Protein AF-A0A7C7ASX1-F1 (afdb_monomer)

Secondary structure (DSSP, 8-state):
-HHHHHHHHHHHHHHH------------GGGGTTPPPSSSSTT---S-SSTTTSSTTEEEEEESTT-----EEEESSS-SSTT-EEEEE--SSEEEEEEPPEE--TTEEEEEEEEEEE--SSPPPEEEEEEEEETTS-EEEEEEEEE---SS-EEEEEEE--PPTTEEEEEEEEEEPP-SSSEEEEEEEEEEEEEE----

pLDDT: mean 88.94, std 13.72, range [37.16, 98.75]

Sequence (200 aa):
MRKLLLAATAVMLLLAGSCVVSPSLVFMESQTEGLPNLIFNPGFNPYSLDPATALKGWMVDHDPPDIKESNVVIDTNVALDGKTSLRIDASKHATIIISDSFDVMRYGGYFIKANVRTDSKDNPDIVLRFISFKENGKVYNRIKSKIRPTEDWTQGTISAGFIKPGVSFGRVAIMVSPFKDGSVWIDDVGCWKVHHFRID

Solvent-accessible surface area (backbone atoms only — not comparable to full-atom values): 10952 Å² total; per-residue (Å²): 110,71,69,60,52,53,50,52,53,52,53,54,52,59,69,70,62,66,75,80,75,70,84,69,76,76,64,59,77,82,57,42,70,97,54,69,62,60,43,56,58,36,33,43,60,72,68,44,92,50,80,94,55,13,56,56,43,53,45,83,48,40,54,68,70,88,65,83,78,78,53,67,43,74,31,70,88,58,56,87,54,89,64,16,7,40,32,36,46,52,32,93,44,27,44,34,43,32,44,52,76,31,83,40,56,56,26,25,22,34,36,34,41,36,29,26,22,27,73,29,93,66,65,43,58,28,37,43,32,46,37,32,18,25,80,86,67,47,77,71,48,75,50,76,33,80,33,76,47,38,80,53,82,34,79,33,64,47,52,48,64,70,36,53,83,71,39,40,34,30,32,46,35,40,36,39,44,49,34,88,51,53,39,38,39,39,26,62,35,38,35,28,78,61,41,68,64,88,81,130

Mean predicted aligned error: 8.01 Å

Foldseek 3Di:
DVVVVVVVVVVVVVVVPPPPPPPDDDDDPVLCPPFDFQQDPQFQQQPDPDPVCGRPQKDKAKVVRPDPDFQWDWDQPDGDDDGTWIKGWADQIKIKIKGDKGWDDAQFKKKWKKKKAWPAPPFWWKKKWKWWAFPVRHTDDIDIDIWGHYNDIDMDMDIDGRHHPRTTIMMIMMMTGHDDGTIMIMGRTGMGRSDHDDDD

Nearest PDB structures (foldseek):
  2zex-assembly1_A  TM=8.216E-01  e=4.237E-09  Caldanaerobius polysaccharolyticus
  8iq9-assembly1_B  TM=8.357E-01  e=4.354E-08  Klebsiella phage VLC6
  8iqe-assembly1_B  TM=8.329E-01  e=1.725E-07  Klebsiella phage VLC6
  7xyc-assembly1_A  TM=7.227E-01  e=6.307E-08  Klebsiella phage Kp7
  7kwb-assembly2_B  TM=6.017E-01  e=1.974E-04  Bacteroides thetaiotaomicron

Radius of gyration: 21.4 Å; Cα contacts (8 Å, |Δi|>4): 464; chains: 1; bounding box: 40×77×48 Å

Structure (mmCIF, N/CA/C/O backbone):
data_AF-A0A7C7ASX1-F1
#
_entry.id   AF-A0A7C7ASX1-F1
#
loop_
_atom_site.group_PDB
_atom_site.id
_atom_site.type_symbol
_atom_site.label_atom_id
_atom_site.label_alt_id
_atom_site.label_comp_id
_atom_site.label_asym_id
_atom_site.label_entity_id
_atom_site.label_seq_id
_atom_site.pdbx_PDB_ins_code
_atom_site.Cartn_x
_atom_site.Cartn_y
_atom_site.Cartn_z
_atom_site.occupancy
_atom_site.B_iso_or_equiv
_atom_site.auth_seq_id
_atom_site.auth_comp_id
_atom_site.auth_asym_id
_atom_site.auth_atom_id
_atom_site.pdbx_PDB_model_num
ATOM 1 N N . MET A 1 1 ? -8.311 57.418 -27.849 1.00 57.91 1 MET A N 1
ATOM 2 C CA . MET A 1 1 ? -7.719 56.998 -26.554 1.00 57.91 1 MET A CA 1
ATOM 3 C C . MET A 1 1 ? -8.509 55.902 -25.835 1.00 57.91 1 MET A C 1
ATOM 5 O O . MET A 1 1 ? -7.923 54.860 -25.593 1.00 57.91 1 MET A O 1
ATOM 9 N N . ARG A 1 2 ? -9.819 56.045 -25.561 1.00 56.69 2 ARG A N 1
ATOM 10 C CA . ARG A 1 2 ? -10.620 55.013 -24.849 1.00 56.69 2 ARG A CA 1
ATOM 11 C C . ARG A 1 2 ? -10.578 53.598 -25.458 1.00 56.69 2 ARG A C 1
ATOM 13 O O . ARG A 1 2 ? -10.449 52.635 -24.717 1.00 56.69 2 ARG A O 1
ATOM 20 N N . LYS A 1 3 ? -10.634 53.468 -26.791 1.00 56.47 3 LYS A N 1
ATOM 21 C CA . LYS A 1 3 ? -10.595 52.159 -27.480 1.00 56.47 3 LYS A CA 1
ATOM 22 C C . LYS A 1 3 ? -9.236 51.447 -27.373 1.00 56.47 3 LYS A C 1
ATOM 24 O O . LYS A 1 3 ? -9.216 50.230 -27.263 1.00 56.47 3 LYS A O 1
ATOM 29 N N . LEU A 1 4 ? -8.127 52.197 -27.346 1.00 62.41 4 LEU A N 1
ATOM 30 C CA . LEU A 1 4 ? -6.789 51.629 -27.122 1.00 62.41 4 LEU A CA 1
ATOM 31 C C . LEU A 1 4 ? -6.621 51.148 -25.677 1.00 62.41 4 LEU A C 1
ATOM 33 O O . LEU A 1 4 ? -6.020 50.104 -25.458 1.00 62.41 4 LEU A O 1
ATOM 37 N N . LEU A 1 5 ? -7.182 51.882 -24.709 1.00 61.56 5 LEU A N 1
ATOM 38 C CA . LEU A 1 5 ? -7.137 51.490 -23.301 1.00 61.56 5 LEU A CA 1
ATOM 39 C C . LEU A 1 5 ? -7.909 50.183 -23.070 1.00 61.56 5 LEU A C 1
ATOM 41 O O . LEU A 1 5 ? -7.364 49.262 -22.486 1.00 61.56 5 LEU A O 1
ATOM 45 N N . LEU A 1 6 ? -9.130 50.074 -23.610 1.00 64.50 6 LEU A N 1
ATOM 46 C CA . LEU A 1 6 ? -9.952 48.858 -23.533 1.00 64.50 6 LEU A CA 1
ATOM 47 C C . LEU A 1 6 ? -9.289 47.649 -24.209 1.00 64.50 6 LEU A C 1
ATOM 49 O O . LEU A 1 6 ? -9.328 46.551 -23.659 1.00 64.50 6 LEU A O 1
ATOM 53 N N . ALA A 1 7 ? -8.649 47.848 -25.365 1.00 70.00 7 ALA A N 1
ATOM 54 C CA . ALA A 1 7 ? -7.904 46.787 -26.039 1.00 70.00 7 ALA A CA 1
ATOM 55 C C . ALA A 1 7 ? -6.681 46.340 -25.218 1.00 70.00 7 ALA A C 1
ATOM 57 O O . ALA A 1 7 ? -6.444 45.143 -25.076 1.00 70.00 7 ALA A O 1
ATOM 58 N N . ALA A 1 8 ? -5.950 47.281 -24.613 1.00 71.56 8 ALA A N 1
ATOM 59 C CA . ALA A 1 8 ? -4.814 46.971 -23.749 1.00 71.56 8 ALA A CA 1
ATOM 60 C C . ALA A 1 8 ? -5.241 46.225 -22.471 1.00 71.56 8 ALA A C 1
ATOM 62 O O . ALA A 1 8 ? -4.584 45.264 -22.079 1.00 71.56 8 ALA A O 1
ATOM 63 N N . THR A 1 9 ? -6.367 46.603 -21.854 1.00 68.94 9 THR A N 1
ATOM 64 C CA . THR A 1 9 ? -6.905 45.900 -20.676 1.00 68.94 9 THR A CA 1
ATOM 65 C C . THR A 1 9 ? -7.384 44.488 -21.027 1.00 68.94 9 THR A C 1
ATOM 67 O O . THR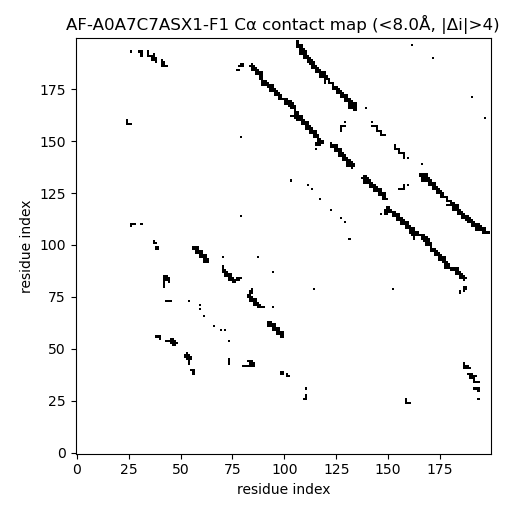 A 1 9 ? -7.130 43.557 -20.268 1.00 68.94 9 THR A O 1
ATOM 70 N N . ALA A 1 10 ? -8.009 44.296 -22.194 1.00 66.25 10 ALA A N 1
ATOM 71 C CA . ALA A 1 10 ? -8.444 42.978 -22.661 1.00 66.25 10 ALA A CA 1
ATOM 72 C C . ALA A 1 10 ? -7.263 42.031 -22.951 1.00 66.25 10 ALA A C 1
ATOM 74 O O . ALA A 1 10 ? -7.305 40.863 -22.571 1.00 66.25 10 ALA A O 1
ATOM 75 N N . VAL A 1 11 ? -6.180 42.534 -23.557 1.00 68.19 11 VAL A N 1
ATOM 76 C CA . VAL A 1 11 ? -4.951 41.752 -23.795 1.00 68.19 11 VAL A CA 1
ATOM 77 C C . VAL A 1 11 ? -4.256 41.392 -22.477 1.00 68.19 11 VAL A C 1
ATOM 79 O O . VAL A 1 11 ? -3.786 40.269 -22.315 1.00 68.19 11 VAL A O 1
ATOM 82 N N . MET A 1 12 ? -4.241 42.304 -21.503 1.00 61.31 12 MET A N 1
ATOM 83 C CA . MET A 1 12 ? -3.626 42.064 -20.194 1.00 61.31 12 MET A CA 1
ATOM 84 C C . MET A 1 12 ? -4.406 41.026 -19.359 1.00 61.31 12 MET A C 1
ATOM 86 O O . MET A 1 12 ? -3.795 40.222 -18.661 1.00 61.31 12 MET A O 1
ATOM 90 N N . LEU A 1 13 ? -5.738 40.971 -19.494 1.00 60.28 13 LEU A N 1
ATOM 91 C CA . LEU A 1 13 ? -6.586 39.931 -18.890 1.00 60.28 13 LEU A CA 1
ATOM 92 C C . LEU A 1 13 ? -6.409 38.554 -19.556 1.00 60.28 13 LEU A C 1
ATOM 94 O O . LEU A 1 13 ? -6.415 37.540 -18.862 1.00 60.28 13 LEU A O 1
ATOM 98 N N . LEU A 1 14 ? -6.195 38.506 -20.877 1.00 57.38 14 LEU A N 1
ATOM 99 C CA . LEU A 1 14 ? -5.913 37.260 -21.607 1.00 57.38 14 LEU A CA 1
ATOM 100 C C . LEU A 1 14 ? -4.548 36.657 -21.236 1.00 57.38 14 LEU A C 1
ATOM 102 O O . LEU A 1 14 ? -4.422 35.438 -21.160 1.00 57.38 14 LEU A O 1
ATOM 106 N N . LEU A 1 15 ? -3.546 37.495 -20.949 1.00 57.56 15 LEU A N 1
ATOM 107 C CA . LEU A 1 15 ? -2.213 37.057 -20.508 1.00 57.56 15 LEU A CA 1
ATOM 108 C C . LEU A 1 15 ? -2.167 36.640 -19.027 1.00 57.56 15 LEU A C 1
ATOM 110 O O . LEU A 1 15 ? -1.291 35.875 -18.635 1.00 57.56 15 LEU A O 1
ATOM 114 N N . ALA A 1 16 ? -3.110 37.111 -18.205 1.00 55.88 16 ALA A N 1
ATOM 115 C CA . ALA A 1 16 ? -3.234 36.709 -16.801 1.00 55.88 16 ALA A CA 1
ATOM 116 C C . ALA A 1 16 ? -4.035 35.403 -16.607 1.00 55.88 16 ALA A C 1
ATOM 118 O O . ALA A 1 16 ? -4.009 34.827 -15.522 1.00 55.88 16 ALA A O 1
ATOM 119 N N . GLY A 1 17 ? -4.741 34.933 -17.645 1.00 50.72 17 GLY A N 1
ATOM 120 C CA . GLY A 1 17 ? -5.582 33.730 -17.612 1.00 50.72 17 GLY A CA 1
ATOM 121 C C . GLY A 1 17 ? -4.880 32.428 -18.006 1.00 50.72 17 GLY A C 1
ATOM 122 O O . GLY A 1 17 ? -5.472 31.357 -17.886 1.00 50.72 17 GLY A O 1
ATOM 123 N N . SER A 1 18 ? -3.627 32.476 -18.466 1.00 45.78 18 SER A N 1
ATOM 124 C CA . SER A 1 18 ? -2.854 31.266 -18.747 1.00 45.78 18 SER A CA 1
ATOM 125 C C . SER A 1 18 ? -2.344 30.652 -17.443 1.00 45.78 18 SER A C 1
ATOM 127 O O . SER A 1 18 ? -1.174 30.781 -17.084 1.00 45.78 18 SER A O 1
ATOM 129 N N . CYS A 1 19 ? -3.224 29.947 -16.728 1.00 49.75 19 CYS A N 1
ATOM 130 C CA . CYS A 1 19 ? -2.789 28.878 -15.843 1.00 49.75 19 CYS A CA 1
ATOM 131 C C . CYS A 1 19 ? -2.056 27.862 -16.721 1.00 49.75 19 CYS A C 1
ATOM 133 O O . CYS A 1 19 ? -2.681 27.101 -17.459 1.00 49.75 19 CYS A O 1
ATOM 135 N N . VAL A 1 20 ? -0.724 27.876 -16.685 1.00 41.72 20 VAL A N 1
ATOM 136 C CA . VAL A 1 20 ? 0.091 26.807 -17.258 1.00 41.72 20 VAL A CA 1
ATOM 137 C C . VAL A 1 20 ? -0.203 25.561 -16.429 1.00 41.72 20 VAL A C 1
ATOM 139 O O . VAL A 1 20 ? 0.457 25.291 -15.429 1.00 41.72 20 VAL A O 1
ATOM 142 N N . VAL A 1 21 ? -1.238 24.815 -16.812 1.00 42.41 21 VAL A N 1
ATOM 143 C CA . VAL A 1 21 ? -1.437 23.447 -16.346 1.00 42.41 21 VAL A CA 1
ATOM 144 C C . VAL A 1 21 ? -0.322 22.658 -17.009 1.00 42.41 21 VAL A C 1
ATOM 146 O O . VAL A 1 21 ? -0.439 22.217 -18.149 1.00 42.41 21 VAL A O 1
ATOM 149 N N . SER A 1 22 ? 0.824 22.577 -16.335 1.00 37.16 22 SER A N 1
ATOM 150 C CA . SER A 1 22 ? 1.856 21.625 -16.725 1.00 37.16 22 SER A CA 1
ATOM 151 C C . SER A 1 22 ? 1.174 20.257 -16.699 1.00 37.16 22 SER A C 1
ATOM 153 O O 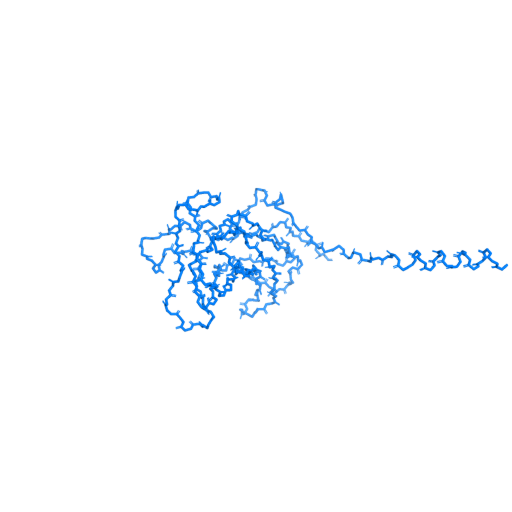. SER A 1 22 ? 0.607 19.926 -15.654 1.00 37.16 22 SER A O 1
ATOM 155 N N . PRO A 1 23 ? 1.150 19.480 -17.794 1.00 45.09 23 PRO A N 1
ATOM 156 C CA . PRO A 1 23 ? 0.587 18.144 -17.742 1.00 45.09 23 PRO A CA 1
ATOM 157 C C . PRO A 1 23 ? 1.437 17.334 -16.760 1.00 45.09 23 PRO A C 1
ATOM 159 O O . PRO A 1 23 ? 2.557 16.926 -17.067 1.00 45.09 23 PRO A O 1
ATOM 162 N N . SER A 1 24 ? 0.941 17.152 -15.537 1.00 60.56 24 SER A N 1
ATOM 163 C CA . SER A 1 24 ? 1.448 16.104 -14.671 1.00 60.56 24 SER A CA 1
ATOM 164 C C . SER A 1 24 ? 1.101 14.785 -15.351 1.00 60.56 24 SER A C 1
ATOM 166 O O . SER A 1 24 ? -0.006 14.603 -15.857 1.00 60.56 24 SER A O 1
ATOM 168 N N . LEU A 1 25 ? 2.062 13.867 -15.421 1.00 77.31 25 LEU A N 1
ATOM 169 C CA . LEU A 1 25 ? 1.774 12.505 -15.854 1.00 77.31 25 LEU A CA 1
ATOM 170 C C . LEU A 1 25 ? 0.751 11.907 -14.892 1.00 77.31 25 LEU A C 1
ATOM 172 O O . LEU A 1 25 ? 1.068 11.653 -13.729 1.00 77.31 25 LEU A O 1
ATOM 176 N N . VAL A 1 26 ? -0.463 11.703 -15.389 1.00 89.56 26 VAL A N 1
ATOM 177 C CA . VAL A 1 26 ? -1.528 10.994 -14.689 1.00 89.56 26 VAL A CA 1
ATOM 178 C C . VAL A 1 26 ? -1.707 9.658 -15.387 1.00 89.56 26 VAL A C 1
ATOM 180 O O . VAL A 1 26 ? -1.975 9.605 -16.585 1.00 89.56 26 VAL A O 1
ATOM 183 N N . PHE A 1 27 ? -1.528 8.588 -14.628 1.00 93.44 27 PHE A N 1
ATOM 184 C CA . PHE A 1 27 ? -1.839 7.235 -15.042 1.00 93.44 27 PHE A CA 1
ATOM 185 C C . PHE A 1 27 ? -3.189 6.821 -14.464 1.00 93.44 27 PHE A C 1
ATOM 187 O O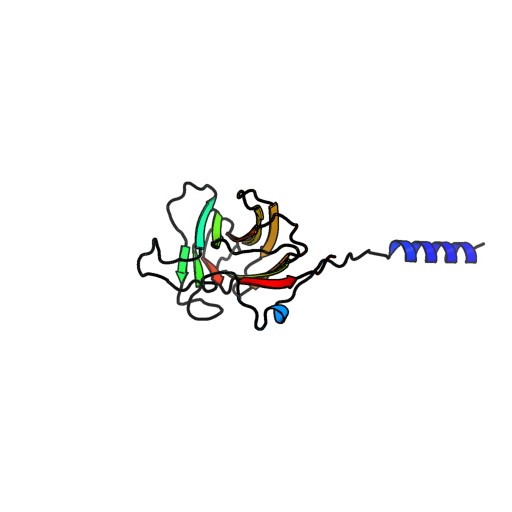 . PHE A 1 27 ? -3.547 7.218 -13.354 1.00 93.44 27 PHE A O 1
ATOM 194 N N . MET A 1 28 ? -3.931 6.023 -15.223 1.00 93.81 28 MET A N 1
ATOM 195 C CA . MET A 1 28 ? -5.269 5.558 -14.869 1.00 93.81 28 MET A CA 1
ATOM 196 C C . MET A 1 28 ? -5.271 4.051 -14.629 1.00 93.81 28 MET A C 1
ATOM 198 O O . MET A 1 28 ? -4.480 3.315 -15.219 1.00 93.81 28 MET A O 1
ATOM 202 N N . GLU A 1 29 ? -6.211 3.586 -13.809 1.00 95.06 29 GLU A N 1
ATOM 203 C CA . GLU A 1 29 ? -6.380 2.164 -13.500 1.00 95.06 29 GLU A CA 1
ATOM 204 C C . GLU A 1 29 ? -6.654 1.313 -14.749 1.00 95.06 29 GLU A C 1
ATOM 206 O O . GLU A 1 29 ? -6.144 0.201 -14.859 1.00 95.06 29 GLU A O 1
ATOM 211 N N . SER A 1 30 ? -7.355 1.859 -15.746 1.00 95.69 30 SER A N 1
ATOM 212 C CA . SER A 1 30 ? -7.587 1.193 -17.037 1.00 95.69 30 SER A CA 1
ATOM 213 C C . SER A 1 30 ? -6.298 0.819 -17.775 1.00 95.69 30 SER A C 1
ATOM 215 O O . SER A 1 30 ? -6.300 -0.080 -18.605 1.00 95.69 30 SER A O 1
ATOM 217 N N . GLN A 1 31 ? -5.171 1.465 -17.462 1.00 95.56 31 GLN A N 1
ATOM 218 C CA . GLN A 1 31 ? -3.872 1.137 -18.052 1.00 95.56 31 GLN A CA 1
ATOM 219 C C . GLN A 1 31 ? -3.194 -0.059 -17.374 1.00 95.56 31 GLN A C 1
ATOM 221 O O . GLN A 1 31 ? -2.113 -0.458 -17.800 1.00 95.56 31 GLN A O 1
ATOM 226 N N . THR A 1 32 ? -3.786 -0.607 -16.310 1.00 96.44 32 THR A N 1
ATOM 227 C CA . THR A 1 32 ? -3.283 -1.798 -15.611 1.00 96.44 32 THR A CA 1
ATOM 228 C C . THR A 1 32 ? -3.810 -3.104 -16.209 1.00 96.44 32 THR A C 1
ATOM 230 O O . THR A 1 32 ? -3.299 -4.172 -15.877 1.00 96.44 32 THR A O 1
ATOM 233 N N . GLU A 1 33 ? -4.795 -3.037 -17.112 1.00 95.69 33 GLU A N 1
ATOM 234 C CA . GLU A 1 33 ? -5.423 -4.213 -17.713 1.00 95.69 33 GLU A CA 1
ATOM 235 C C . GLU A 1 33 ? -4.395 -5.096 -18.440 1.00 95.69 33 GLU A C 1
ATOM 237 O O . GLU A 1 33 ? -3.613 -4.635 -19.272 1.00 95.69 33 GLU A O 1
ATOM 242 N N . GLY A 1 34 ? -4.367 -6.384 -18.084 1.00 95.75 34 GLY A N 1
ATOM 243 C CA . GLY A 1 34 ? -3.417 -7.359 -18.630 1.00 95.75 34 GLY A CA 1
ATOM 244 C C . GLY A 1 34 ? -1.972 -7.210 -18.135 1.00 95.75 34 GLY A C 1
ATOM 245 O O . GLY A 1 34 ? -1.115 -7.997 -18.541 1.00 95.75 34 GLY A O 1
ATOM 246 N N . LEU A 1 35 ? -1.677 -6.245 -17.256 1.00 97.12 35 LEU A N 1
ATOM 247 C CA . LEU A 1 35 ? -0.353 -6.073 -16.662 1.00 97.12 35 LEU A CA 1
ATOM 248 C C . LEU A 1 35 ? -0.246 -6.801 -15.315 1.00 97.12 35 LEU A C 1
ATOM 250 O O . LEU A 1 35 ? -1.187 -6.785 -14.519 1.00 97.12 35 LEU A O 1
ATOM 254 N N . PRO A 1 36 ? 0.917 -7.397 -15.001 1.00 96.81 36 PRO A N 1
ATOM 255 C CA . PRO A 1 36 ? 1.125 -8.015 -13.701 1.00 96.81 36 PRO A CA 1
ATOM 256 C C . PRO A 1 36 ? 1.188 -6.948 -12.604 1.00 96.81 36 PRO A C 1
ATOM 258 O O . PRO A 1 36 ? 1.868 -5.928 -12.755 1.00 96.81 36 PRO A O 1
ATOM 261 N N . ASN A 1 37 ? 0.525 -7.217 -11.479 1.00 97.50 37 ASN A N 1
ATOM 262 C CA . ASN A 1 37 ? 0.752 -6.459 -10.253 1.00 97.50 37 ASN A CA 1
ATOM 263 C C . ASN A 1 37 ? 2.147 -6.816 -9.713 1.00 97.50 37 ASN A C 1
ATOM 265 O O . ASN A 1 37 ? 2.476 -7.990 -9.550 1.00 97.50 37 ASN A O 1
ATOM 269 N N . LEU A 1 38 ? 2.976 -5.803 -9.467 1.00 98.12 38 LEU A N 1
ATOM 270 C CA . LEU A 1 38 ? 4.329 -5.953 -8.927 1.00 98.12 38 LEU A CA 1
ATOM 271 C C . LEU A 1 38 ? 4.328 -6.204 -7.413 1.00 98.12 38 LEU A C 1
ATOM 273 O O . LEU A 1 38 ? 5.346 -6.613 -6.860 1.00 98.12 38 LEU A O 1
ATOM 277 N N . ILE A 1 39 ? 3.203 -5.951 -6.740 1.00 97.25 39 ILE A N 1
ATOM 278 C CA . ILE A 1 39 ? 3.024 -6.241 -5.319 1.00 97.25 39 ILE A CA 1
ATOM 279 C C . ILE A 1 39 ? 2.705 -7.722 -5.138 1.00 97.25 39 ILE A C 1
ATOM 281 O O . ILE A 1 39 ? 1.739 -8.242 -5.698 1.00 97.25 39 ILE A O 1
ATOM 285 N N . PHE A 1 40 ? 3.504 -8.396 -4.313 1.00 96.25 40 PHE A N 1
ATOM 286 C CA . PHE A 1 40 ? 3.201 -9.750 -3.871 1.00 96.25 40 PHE A CA 1
ATOM 287 C C . PHE A 1 40 ? 2.096 -9.727 -2.807 1.00 96.25 40 PHE A C 1
ATOM 289 O O . PHE A 1 40 ? 2.131 -8.914 -1.888 1.00 96.25 40 PHE A O 1
ATOM 296 N N . ASN A 1 41 ? 1.139 -10.653 -2.915 1.00 94.94 41 ASN A N 1
ATOM 297 C CA . ASN A 1 41 ? 0.007 -10.798 -1.994 1.00 94.94 41 ASN A CA 1
ATOM 298 C C . ASN A 1 41 ? -0.827 -9.506 -1.783 1.00 94.94 41 ASN A C 1
ATOM 300 O O . ASN A 1 41 ? -0.961 -9.036 -0.652 1.00 94.94 41 ASN A O 1
ATOM 304 N N . PRO A 1 42 ? -1.392 -8.918 -2.855 1.00 95.19 42 PRO A N 1
ATOM 305 C CA . PRO A 1 42 ? -2.059 -7.612 -2.809 1.00 95.19 42 PRO A CA 1
ATOM 306 C C . PRO A 1 42 ? -3.371 -7.570 -2.006 1.00 95.19 42 PRO A C 1
ATOM 308 O O . PRO A 1 42 ? -3.743 -6.502 -1.529 1.00 95.19 42 PRO A O 1
ATOM 311 N N . GLY A 1 43 ? -4.046 -8.717 -1.862 1.00 94.19 43 GLY A N 1
ATOM 312 C CA . GLY A 1 43 ? -5.283 -8.887 -1.082 1.00 94.19 43 GLY A CA 1
ATOM 313 C C . GLY A 1 43 ? -5.071 -9.590 0.261 1.00 94.19 43 GLY A C 1
ATOM 314 O O . GLY A 1 43 ? -5.990 -10.187 0.811 1.00 94.19 43 GLY A O 1
ATOM 315 N N . PHE A 1 44 ? -3.832 -9.604 0.765 1.00 94.94 44 PHE A N 1
ATOM 316 C CA . PHE A 1 44 ? -3.505 -10.070 2.118 1.00 94.94 44 PHE A CA 1
ATOM 317 C C . PHE A 1 44 ? -3.981 -11.493 2.457 1.00 94.94 44 PHE A C 1
ATOM 319 O O . PHE A 1 44 ? -4.385 -11.772 3.584 1.00 94.94 44 PHE A O 1
ATOM 326 N N . ASN A 1 45 ? -3.892 -12.421 1.503 1.00 92.62 45 ASN A N 1
ATOM 327 C CA . ASN A 1 45 ? -4.214 -13.821 1.762 1.00 92.62 45 ASN A CA 1
ATOM 328 C C . ASN A 1 45 ? -3.252 -14.395 2.818 1.00 92.62 45 ASN A C 1
ATOM 330 O O . ASN A 1 45 ? -2.039 -14.152 2.730 1.00 92.62 45 ASN A O 1
ATOM 334 N N . PRO A 1 46 ? -3.747 -15.189 3.785 1.00 90.88 46 PRO A N 1
ATOM 335 C CA . PRO A 1 46 ? -2.908 -15.781 4.814 1.00 90.88 46 PRO A CA 1
ATOM 336 C C . PRO A 1 46 ? -1.975 -16.814 4.184 1.00 90.88 46 PRO A C 1
ATOM 338 O O . PRO A 1 46 ? -2.413 -17.792 3.577 1.00 90.88 46 PRO A O 1
ATOM 341 N N . TYR A 1 47 ? -0.671 -16.596 4.330 1.00 87.69 47 TYR A N 1
ATOM 342 C CA . TYR A 1 47 ? 0.345 -17.520 3.832 1.00 87.69 47 TYR A CA 1
ATOM 343 C C . TYR A 1 47 ? 0.542 -18.728 4.754 1.00 87.69 47 TYR A C 1
ATOM 345 O O . TYR A 1 47 ? 0.853 -19.827 4.295 1.00 87.69 47 TYR A O 1
ATOM 353 N N . SER A 1 48 ? 0.371 -18.528 6.060 1.00 88.06 48 SER A N 1
ATOM 354 C CA . SER A 1 48 ? 0.499 -19.560 7.084 1.00 88.06 48 SER A CA 1
ATOM 355 C C . SER A 1 48 ? -0.538 -19.340 8.188 1.00 88.06 48 SER A C 1
ATOM 357 O O . SER A 1 48 ? -1.150 -18.276 8.288 1.00 88.06 48 SER A O 1
ATOM 359 N N . LEU A 1 49 ? -0.727 -20.365 9.021 1.00 84.31 49 LEU A N 1
ATOM 360 C CA . LEU A 1 49 ? -1.524 -20.268 10.247 1.00 84.31 49 LEU A CA 1
ATOM 361 C C . LEU A 1 49 ? -0.738 -19.649 11.412 1.00 84.31 49 LEU A C 1
ATOM 363 O O . LEU A 1 49 ? -1.325 -19.354 12.448 1.00 84.31 49 LEU A O 1
ATOM 367 N N . ASP A 1 50 ? 0.578 -19.487 11.264 1.00 83.56 50 ASP A N 1
ATOM 368 C CA . ASP A 1 50 ? 1.425 -18.849 12.264 1.00 83.56 50 ASP A CA 1
ATOM 369 C C . ASP A 1 50 ? 1.343 -17.323 12.093 1.00 83.56 50 ASP A C 1
ATOM 371 O O . ASP A 1 50 ? 1.789 -16.807 11.064 1.00 83.56 50 ASP A O 1
ATOM 375 N N . PRO A 1 51 ? 0.823 -16.575 13.084 1.00 75.38 51 PRO A N 1
ATOM 376 C CA . PRO A 1 51 ? 0.672 -15.126 12.985 1.00 75.38 51 PRO A CA 1
ATOM 377 C C . PRO A 1 51 ? 1.967 -14.389 12.626 1.00 75.38 51 PRO A C 1
ATOM 379 O O . PRO A 1 51 ? 1.915 -13.382 11.924 1.00 75.38 51 PRO A O 1
ATOM 382 N N . ALA A 1 52 ? 3.130 -14.900 13.048 1.00 75.81 52 ALA A N 1
ATOM 383 C CA . ALA A 1 52 ? 4.421 -14.269 12.770 1.00 75.81 52 ALA A CA 1
ATOM 384 C C . ALA A 1 52 ? 4.829 -14.345 11.288 1.00 75.81 52 ALA A C 1
ATOM 386 O O . ALA A 1 52 ? 5.660 -13.562 10.830 1.00 75.81 52 ALA A O 1
ATOM 387 N N . THR A 1 53 ? 4.256 -15.283 10.531 1.00 83.00 53 THR A N 1
ATOM 388 C CA . THR A 1 53 ? 4.587 -15.531 9.120 1.00 83.00 53 THR A CA 1
ATOM 389 C C . THR A 1 53 ? 3.371 -15.468 8.192 1.00 83.00 53 THR A C 1
ATOM 391 O O . THR A 1 53 ? 3.506 -15.667 6.981 1.00 83.00 53 THR A O 1
ATOM 394 N N . ALA A 1 54 ? 2.192 -15.151 8.736 1.00 86.81 54 ALA A N 1
ATOM 395 C CA . ALA A 1 54 ? 0.927 -15.138 8.013 1.00 86.81 54 ALA A CA 1
ATOM 396 C C . ALA A 1 54 ? 0.899 -14.092 6.888 1.00 86.81 54 ALA A C 1
ATOM 398 O O . ALA A 1 54 ? 0.360 -14.357 5.813 1.00 86.81 54 ALA A O 1
ATOM 399 N N . LEU A 1 55 ? 1.519 -12.926 7.101 1.00 91.44 55 LEU A N 1
ATOM 400 C CA . LEU A 1 55 ? 1.474 -11.791 6.177 1.00 91.44 55 LEU A CA 1
ATOM 401 C C . LEU A 1 55 ? 2.674 -11.751 5.215 1.00 91.44 55 LEU A C 1
ATOM 403 O O . LEU A 1 55 ? 3.404 -10.765 5.124 1.00 91.44 55 LEU A O 1
ATOM 407 N N . LYS A 1 56 ? 2.908 -12.841 4.478 1.00 92.75 56 LYS A N 1
ATOM 408 C CA . LYS A 1 56 ? 4.012 -12.898 3.506 1.00 92.75 56 LYS A CA 1
ATOM 409 C C . LYS A 1 56 ? 3.853 -11.829 2.418 1.00 92.75 56 LYS A C 1
ATOM 411 O O . LYS A 1 56 ? 2.762 -11.668 1.867 1.00 92.75 56 LYS A O 1
ATOM 416 N N . GLY A 1 57 ? 4.955 -11.159 2.073 1.00 95.06 57 GLY A N 1
ATOM 417 C CA . GLY A 1 57 ? 4.971 -10.041 1.121 1.00 95.06 57 GLY A CA 1
ATOM 418 C C . GLY A 1 57 ? 4.925 -8.667 1.767 1.00 95.06 57 GLY A C 1
ATOM 419 O O . GLY A 1 57 ? 5.052 -7.667 1.061 1.00 95.06 57 GLY A O 1
ATOM 420 N N . TRP A 1 58 ? 4.717 -8.612 3.082 1.00 96.19 58 TRP A N 1
ATOM 421 C CA . TRP A 1 58 ? 4.506 -7.373 3.806 1.00 96.19 58 TRP A CA 1
ATOM 422 C C . TRP A 1 58 ? 5.213 -7.393 5.156 1.00 96.19 58 TRP A C 1
ATOM 424 O O . TRP A 1 58 ? 5.396 -8.430 5.788 1.00 96.19 58 TRP A O 1
ATOM 434 N N . MET A 1 59 ? 5.573 -6.203 5.608 1.00 93.94 59 MET A N 1
ATOM 435 C CA . MET A 1 59 ? 6.121 -5.924 6.923 1.00 93.94 59 MET A CA 1
ATOM 436 C C . MET A 1 59 ? 5.202 -4.935 7.632 1.00 93.94 59 MET A C 1
ATOM 438 O O . MET A 1 59 ? 4.742 -3.967 7.023 1.00 93.94 59 MET A O 1
ATOM 442 N N . VAL A 1 60 ? 4.964 -5.181 8.917 1.00 93.19 60 VAL A N 1
ATOM 443 C CA . VAL A 1 60 ? 4.275 -4.252 9.814 1.00 93.19 60 VAL A CA 1
ATOM 444 C C . VAL A 1 60 ? 5.327 -3.552 10.666 1.00 93.19 60 VAL A C 1
ATOM 446 O O . VAL A 1 60 ? 6.202 -4.209 11.225 1.00 93.19 60 VAL A O 1
ATOM 449 N N . ASP A 1 61 ? 5.238 -2.231 10.739 1.00 92.69 61 ASP A N 1
ATOM 450 C CA . ASP A 1 61 ? 6.078 -1.365 11.562 1.00 92.69 61 ASP A CA 1
ATOM 451 C C . ASP A 1 61 ? 5.198 -0.321 12.272 1.00 92.69 61 ASP A C 1
ATOM 453 O O . ASP A 1 61 ? 4.030 -0.120 11.913 1.00 92.69 61 ASP A O 1
ATOM 457 N N . HIS A 1 62 ? 5.749 0.354 13.274 1.00 93.19 62 HIS A N 1
ATOM 458 C CA . HIS A 1 62 ? 5.046 1.340 14.087 1.00 93.19 62 HIS A CA 1
ATOM 459 C C . HIS A 1 62 ? 5.858 2.629 14.241 1.00 93.19 62 HIS A C 1
ATOM 461 O O . HIS A 1 62 ? 7.077 2.650 14.096 1.00 93.19 62 HIS A O 1
ATOM 467 N N . ASP A 1 63 ? 5.173 3.731 14.549 1.00 88.94 63 ASP A N 1
ATOM 468 C CA . ASP A 1 63 ? 5.818 4.975 14.983 1.00 88.94 63 ASP A CA 1
ATOM 469 C C . ASP A 1 63 ? 5.317 5.336 16.396 1.00 88.94 63 ASP A C 1
ATOM 471 O O . ASP A 1 63 ? 4.129 5.666 16.553 1.00 88.94 63 ASP A O 1
ATOM 475 N N . PRO A 1 64 ? 6.166 5.238 17.442 1.00 87.12 64 PRO A N 1
ATOM 476 C CA . PRO A 1 64 ? 7.586 4.852 17.424 1.00 87.12 64 PRO A CA 1
ATOM 477 C C . PRO A 1 64 ? 7.813 3.340 17.165 1.00 87.12 64 PRO A C 1
ATOM 479 O O . PRO A 1 64 ? 6.911 2.543 17.421 1.00 87.12 64 PRO A O 1
ATOM 482 N N . PRO A 1 65 ? 9.017 2.926 16.714 1.00 80.25 65 PRO A N 1
ATOM 483 C CA . PRO A 1 65 ? 9.297 1.560 16.233 1.00 80.25 65 PRO A CA 1
ATOM 484 C C . PRO A 1 65 ? 9.365 0.477 17.322 1.00 80.25 65 PRO A C 1
ATOM 486 O O . PRO A 1 65 ? 9.343 -0.712 17.022 1.00 80.25 65 PRO A O 1
ATOM 489 N N . ASP A 1 66 ? 9.428 0.853 18.600 1.00 79.56 66 ASP A N 1
ATOM 490 C CA . ASP A 1 66 ? 9.671 -0.092 19.701 1.00 79.56 66 ASP A CA 1
ATOM 491 C C . ASP A 1 66 ? 8.395 -0.812 20.194 1.00 79.56 66 ASP A C 1
ATOM 493 O O . ASP A 1 66 ? 8.405 -1.505 21.217 1.00 79.56 66 ASP A O 1
ATOM 497 N N . ILE A 1 67 ? 7.274 -0.643 19.486 1.00 79.38 67 ILE A N 1
ATOM 498 C CA . ILE A 1 67 ? 5.976 -1.225 19.836 1.00 79.38 67 ILE A CA 1
ATOM 499 C C . ILE A 1 67 ? 5.906 -2.677 19.359 1.00 79.38 67 ILE A C 1
ATOM 501 O O . ILE A 1 67 ? 6.024 -2.968 18.173 1.00 79.38 67 ILE A O 1
ATOM 505 N N . LYS A 1 68 ? 5.693 -3.600 20.303 1.00 70.25 68 LYS A N 1
ATOM 506 C CA . LYS A 1 68 ? 5.597 -5.048 20.037 1.00 70.25 68 LYS A CA 1
ATOM 507 C C . LYS A 1 68 ? 4.166 -5.562 19.880 1.00 70.25 68 LYS A C 1
ATOM 509 O O . LYS A 1 68 ? 3.975 -6.699 19.461 1.00 70.25 68 LYS A O 1
ATOM 514 N N . GLU A 1 69 ? 3.172 -4.764 20.260 1.00 70.06 69 GLU A N 1
ATOM 515 C CA . GLU A 1 69 ? 1.762 -5.117 20.102 1.00 70.06 69 GLU A CA 1
ATOM 516 C C . GLU A 1 69 ? 1.341 -4.855 18.657 1.00 70.06 69 GLU A C 1
ATOM 518 O O . GLU A 1 69 ? 1.273 -3.707 18.224 1.00 70.06 69 GLU A O 1
ATOM 523 N N . SER A 1 70 ? 1.059 -5.924 17.911 1.00 77.56 70 SER A N 1
ATOM 524 C CA . SER A 1 70 ? 0.487 -5.791 16.577 1.00 77.56 70 SER A CA 1
ATOM 525 C C . SER A 1 70 ? -1.018 -5.561 16.692 1.00 77.56 70 SER A C 1
ATOM 527 O O . SER A 1 70 ? -1.745 -6.412 17.200 1.00 77.56 70 SER A O 1
ATOM 529 N N . ASN A 1 71 ? -1.486 -4.418 16.197 1.00 90.88 71 ASN A N 1
ATOM 530 C CA . ASN A 1 71 ? -2.906 -4.121 16.000 1.00 90.88 71 ASN A CA 1
ATOM 531 C C . ASN A 1 71 ? -3.396 -4.553 14.608 1.00 90.88 71 ASN A C 1
ATOM 533 O O . ASN A 1 71 ? -4.398 -4.033 14.127 1.00 90.88 71 ASN A O 1
ATOM 537 N N . VAL A 1 72 ? -2.664 -5.445 13.935 1.00 94.12 72 VAL A N 1
ATOM 538 C CA . VAL A 1 72 ? -2.883 -5.809 12.534 1.00 94.12 72 VAL A CA 1
ATOM 539 C C . VAL A 1 72 ? -3.334 -7.260 12.433 1.00 94.12 72 VAL A C 1
ATOM 541 O O . VAL A 1 72 ? -2.690 -8.16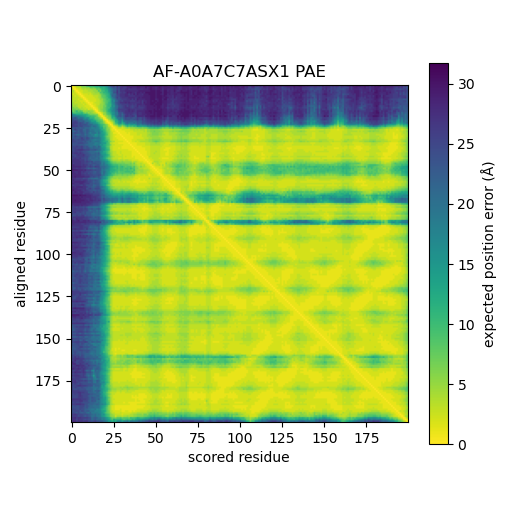1 12.966 1.00 94.12 72 VAL A O 1
ATOM 544 N N . VAL A 1 73 ? -4.436 -7.492 11.724 1.00 93.75 73 VAL A N 1
ATOM 545 C CA . VAL A 1 73 ? -5.069 -8.806 11.572 1.00 93.75 73 VAL A CA 1
ATOM 546 C C . VAL A 1 73 ? -5.485 -9.002 10.117 1.00 93.75 73 VAL A C 1
ATOM 548 O O . VAL A 1 73 ? -5.970 -8.076 9.476 1.00 93.75 73 VAL A O 1
ATOM 551 N N . ILE A 1 74 ? -5.326 -10.214 9.586 1.00 95.00 74 ILE A N 1
ATOM 552 C CA . ILE A 1 74 ? -5.946 -10.588 8.309 1.00 95.00 74 ILE A CA 1
ATOM 553 C C . ILE A 1 74 ? -7.425 -10.879 8.579 1.00 95.00 74 ILE A C 1
ATOM 555 O O . ILE A 1 74 ? -7.751 -11.815 9.310 1.00 95.00 74 ILE A O 1
ATOM 559 N N . ASP A 1 75 ? -8.317 -10.073 8.012 1.00 95.12 75 ASP A N 1
ATOM 560 C CA . ASP A 1 75 ? -9.764 -10.208 8.180 1.00 95.12 75 ASP A CA 1
ATOM 561 C C . ASP A 1 75 ? -10.364 -10.959 6.990 1.00 95.12 75 ASP A C 1
ATOM 563 O O . ASP A 1 75 ? -9.999 -10.718 5.845 1.00 95.12 75 ASP A O 1
ATOM 567 N N . THR A 1 76 ? -11.284 -11.879 7.268 1.00 93.94 76 THR A N 1
ATOM 568 C CA . THR A 1 76 ? -11.984 -12.709 6.270 1.00 93.94 76 THR A CA 1
ATOM 569 C C . THR A 1 76 ? -13.451 -12.310 6.092 1.00 93.94 76 THR A C 1
ATOM 571 O O . THR A 1 76 ? -14.135 -12.853 5.229 1.00 93.94 76 THR A O 1
ATOM 574 N N . ASN A 1 77 ? -13.954 -11.377 6.907 1.00 94.50 77 ASN A N 1
ATOM 575 C CA . ASN A 1 77 ? -15.357 -10.954 6.899 1.00 94.50 77 ASN A CA 1
ATOM 576 C C . ASN A 1 77 ? -15.572 -9.658 6.115 1.00 94.50 77 ASN A C 1
ATOM 578 O O . ASN A 1 77 ? -16.659 -9.418 5.595 1.00 94.50 77 ASN A O 1
ATOM 582 N N . VAL A 1 78 ? -14.544 -8.813 6.055 1.00 95.62 78 VAL A N 1
ATOM 583 C CA . VAL A 1 78 ? -14.569 -7.532 5.354 1.00 95.62 78 VAL A CA 1
ATOM 584 C C . VAL A 1 78 ? -13.470 -7.561 4.303 1.00 95.62 78 VAL A C 1
ATOM 586 O O . VAL A 1 78 ? -12.297 -7.586 4.653 1.00 95.62 78 VAL A O 1
ATOM 589 N N . ALA A 1 79 ? -13.841 -7.565 3.027 1.00 95.19 79 ALA A N 1
ATOM 590 C CA . ALA A 1 79 ? -12.921 -7.506 1.892 1.00 95.19 79 ALA A CA 1
ATOM 591 C C . ALA A 1 79 ? -13.571 -6.715 0.746 1.00 95.19 79 ALA A C 1
ATOM 593 O O . ALA A 1 79 ? -14.801 -6.639 0.666 1.00 95.19 79 ALA A O 1
ATOM 594 N N . LEU A 1 80 ? -12.755 -6.079 -0.091 1.00 92.38 80 LEU A N 1
ATOM 595 C CA . LEU A 1 80 ? -13.193 -5.434 -1.328 1.00 92.38 80 LEU A CA 1
ATOM 596 C C . LEU A 1 80 ? -13.174 -6.439 -2.475 1.00 92.38 80 LEU A C 1
ATOM 598 O O . LEU A 1 80 ? -14.164 -6.564 -3.194 1.00 92.38 80 LEU A O 1
ATOM 602 N N . ASP A 1 81 ? -12.045 -7.129 -2.632 1.00 74.81 81 ASP A N 1
ATOM 603 C CA . ASP A 1 81 ? -11.822 -8.103 -3.693 1.00 74.81 81 ASP A CA 1
ATOM 604 C C . ASP A 1 81 ? -11.248 -9.401 -3.107 1.00 74.81 81 ASP A C 1
ATOM 606 O O . ASP A 1 81 ? -10.394 -9.408 -2.224 1.00 74.81 81 ASP A O 1
ATOM 610 N N . GLY A 1 82 ? -11.737 -10.540 -3.585 1.00 75.94 82 GLY A N 1
ATOM 611 C CA . GLY A 1 82 ? -11.352 -11.845 -3.055 1.00 75.94 82 GLY A CA 1
ATOM 612 C C . GLY A 1 82 ? -11.964 -12.177 -1.687 1.00 75.94 82 GLY A C 1
ATOM 613 O O . GLY A 1 82 ? -13.173 -12.067 -1.489 1.00 75.94 82 GLY A O 1
ATOM 614 N N . LYS A 1 83 ? -11.146 -12.734 -0.781 1.00 86.69 83 LYS A N 1
ATOM 615 C CA . LYS A 1 83 ? -11.603 -13.359 0.479 1.00 86.69 83 LYS A CA 1
ATOM 616 C C . LYS A 1 83 ? -11.090 -12.681 1.744 1.00 86.69 83 LYS A C 1
ATOM 618 O O . LYS A 1 83 ? -11.565 -13.027 2.824 1.00 86.69 83 LYS A O 1
ATOM 623 N N . THR A 1 84 ? -10.098 -11.805 1.636 1.00 95.38 84 THR A N 1
ATOM 624 C CA . THR A 1 84 ? -9.400 -11.253 2.796 1.00 95.38 84 THR A CA 1
ATOM 625 C C . THR A 1 84 ? -9.011 -9.808 2.591 1.00 95.38 84 THR A C 1
ATOM 627 O O . THR A 1 84 ? -8.799 -9.383 1.467 1.00 95.38 84 THR A O 1
ATOM 630 N N . SER A 1 85 ? -8.858 -9.086 3.694 1.00 97.19 85 SER A N 1
ATOM 631 C CA . SER A 1 85 ? -8.221 -7.775 3.733 1.00 97.19 85 SER A CA 1
ATOM 632 C C . SER A 1 85 ? -7.313 -7.668 4.956 1.00 97.19 85 SER A C 1
ATOM 634 O O . SER A 1 85 ? -7.294 -8.548 5.823 1.00 97.19 85 SER A O 1
ATOM 636 N N . LEU A 1 86 ? -6.551 -6.581 5.043 1.00 97.06 86 LEU A N 1
ATOM 637 C CA . LEU A 1 86 ? -5.783 -6.261 6.235 1.00 97.06 86 LEU A CA 1
ATOM 638 C C . LEU A 1 86 ? -6.577 -5.306 7.123 1.00 97.06 86 LEU A C 1
ATOM 640 O O . LEU A 1 86 ? -6.803 -4.159 6.742 1.00 97.06 86 LEU A O 1
ATOM 644 N N . ARG A 1 87 ? -6.957 -5.756 8.316 1.00 97.56 87 ARG A N 1
ATOM 645 C CA . ARG A 1 87 ? -7.579 -4.926 9.347 1.00 97.56 87 ARG A CA 1
ATOM 646 C C . ARG A 1 87 ? -6.527 -4.387 10.305 1.00 97.56 87 ARG A C 1
ATOM 648 O O . ARG A 1 87 ? -5.655 -5.120 10.763 1.00 97.56 87 ARG A O 1
ATOM 655 N N . ILE A 1 88 ? -6.638 -3.109 10.626 1.00 97.50 88 ILE A N 1
ATOM 656 C CA . ILE A 1 88 ? -5.828 -2.406 11.611 1.00 97.50 88 ILE A CA 1
ATOM 657 C C . ILE A 1 88 ? -6.784 -1.861 12.665 1.00 97.50 88 ILE A C 1
ATOM 659 O O . ILE A 1 88 ? -7.622 -1.020 12.350 1.00 97.50 88 ILE A O 1
ATOM 663 N N . ASP A 1 89 ? -6.670 -2.343 13.895 1.00 97.38 89 ASP A N 1
ATOM 664 C CA . ASP A 1 89 ? -7.503 -1.912 15.018 1.00 97.38 89 ASP A CA 1
ATOM 665 C C . ASP A 1 89 ? -6.953 -0.619 15.642 1.00 97.38 89 ASP A C 1
ATOM 667 O O . ASP A 1 89 ? -5.754 -0.331 15.558 1.00 97.38 89 ASP A O 1
ATOM 671 N N . ALA A 1 90 ? -7.829 0.181 16.255 1.00 96.50 90 ALA A N 1
ATOM 672 C CA . ALA A 1 90 ? -7.467 1.464 16.855 1.00 96.50 90 ALA A CA 1
ATOM 673 C C . ALA A 1 90 ? -6.247 1.381 17.788 1.00 96.50 90 ALA A C 1
ATOM 675 O O . ALA A 1 90 ? -6.124 0.491 18.631 1.00 96.50 90 ALA A O 1
ATOM 676 N N . SER A 1 91 ? -5.337 2.346 17.643 1.00 94.50 91 SER A N 1
ATOM 677 C CA . SER A 1 91 ? -4.109 2.439 18.430 1.00 94.50 91 SER A CA 1
ATOM 678 C C . SER A 1 91 ? -3.674 3.890 18.612 1.00 94.50 91 SER A C 1
ATOM 680 O O . SER A 1 91 ? -3.874 4.750 17.753 1.00 94.50 91 SER A O 1
ATOM 682 N N . LYS A 1 92 ? -2.996 4.153 19.735 1.00 94.31 92 LYS A N 1
ATOM 683 C CA . LYS A 1 92 ? -2.342 5.439 20.026 1.00 94.31 92 LYS A CA 1
ATOM 684 C C . LYS A 1 92 ? -1.065 5.675 19.202 1.00 94.31 92 LYS A C 1
ATOM 686 O O . LYS A 1 92 ? -0.477 6.751 19.299 1.00 94.31 92 LYS A O 1
ATOM 691 N N . HIS A 1 93 ? -0.629 4.681 18.433 1.00 94.69 93 HIS A N 1
ATOM 692 C CA . HIS A 1 93 ? 0.564 4.717 17.590 1.00 94.69 93 HIS A CA 1
ATOM 693 C C . HIS A 1 93 ? 0.184 4.620 16.117 1.00 94.69 93 HIS A C 1
ATOM 695 O O . HIS A 1 93 ? -0.850 4.045 15.780 1.00 94.69 93 HIS A O 1
ATOM 701 N N . ALA A 1 94 ? 1.016 5.184 15.241 1.00 95.50 94 ALA A N 1
ATOM 702 C CA . ALA A 1 94 ? 0.809 5.000 13.813 1.00 95.50 94 ALA A CA 1
ATOM 703 C C . ALA A 1 94 ? 1.197 3.569 13.431 1.00 95.50 94 ALA A C 1
ATOM 705 O O . ALA A 1 94 ? 2.193 3.041 13.932 1.00 95.50 94 ALA A O 1
ATOM 706 N N . THR A 1 95 ? 0.442 2.971 12.516 1.00 96.56 95 THR A N 1
ATOM 707 C CA . THR A 1 95 ? 0.763 1.665 11.932 1.00 96.56 95 THR A CA 1
ATOM 708 C C . THR A 1 95 ? 1.231 1.871 10.499 1.00 96.56 95 THR A C 1
ATOM 710 O O . THR A 1 95 ? 0.609 2.609 9.731 1.00 96.56 95 THR A O 1
ATOM 713 N N . ILE A 1 96 ? 2.341 1.238 10.130 1.00 96.38 96 ILE A N 1
ATOM 714 C CA . ILE A 1 96 ? 2.948 1.332 8.805 1.00 96.38 96 ILE A CA 1
ATOM 715 C C . ILE A 1 96 ? 3.017 -0.070 8.210 1.00 96.38 96 ILE A C 1
ATOM 717 O O . ILE A 1 96 ? 3.677 -0.953 8.745 1.00 96.38 96 ILE A O 1
ATOM 721 N N . ILE A 1 97 ? 2.362 -0.263 7.071 1.00 96.56 97 ILE A N 1
ATOM 722 C CA . ILE A 1 97 ? 2.398 -1.508 6.305 1.00 96.56 97 ILE A CA 1
ATOM 723 C C . ILE A 1 97 ? 3.290 -1.284 5.093 1.00 96.56 97 ILE A C 1
ATOM 725 O O . ILE A 1 97 ? 3.070 -0.336 4.339 1.00 96.56 97 ILE A O 1
ATOM 729 N N . ILE A 1 98 ? 4.312 -2.114 4.909 1.00 97.62 98 ILE A N 1
ATOM 730 C CA . ILE A 1 98 ? 5.345 -1.932 3.884 1.00 97.62 98 ILE A CA 1
ATOM 731 C C . ILE A 1 98 ? 5.435 -3.198 3.044 1.00 97.62 98 ILE A C 1
ATOM 733 O O . ILE A 1 98 ? 5.640 -4.277 3.586 1.00 97.62 98 ILE A O 1
ATOM 737 N N . SER A 1 99 ? 5.325 -3.074 1.725 1.00 98.50 99 SER A N 1
ATOM 738 C CA . SER A 1 99 ? 5.506 -4.208 0.823 1.00 98.50 99 SER A CA 1
ATOM 739 C C . SER A 1 99 ? 6.959 -4.690 0.816 1.00 98.50 99 SER A C 1
ATOM 741 O O . SER A 1 99 ? 7.909 -3.921 1.046 1.00 98.50 99 SER A O 1
ATOM 743 N N . ASP A 1 100 ? 7.144 -5.944 0.425 1.00 97.69 100 ASP A N 1
ATOM 744 C CA . ASP A 1 100 ? 8.414 -6.418 -0.101 1.00 97.69 100 ASP A CA 1
ATOM 745 C C . ASP A 1 100 ? 8.857 -5.553 -1.288 1.00 97.69 100 ASP A C 1
ATOM 747 O O . ASP A 1 100 ? 8.069 -4.842 -1.930 1.00 97.69 100 ASP A O 1
ATOM 751 N N . SER A 1 101 ? 10.164 -5.563 -1.541 1.00 97.62 101 SER A N 1
ATOM 752 C CA . SER A 1 101 ? 10.730 -4.843 -2.674 1.00 97.62 101 SER A CA 1
ATOM 753 C C . SER A 1 101 ? 10.361 -5.509 -3.991 1.00 97.62 101 SER A C 1
ATOM 755 O O . SER A 1 101 ? 10.408 -6.731 -4.104 1.00 97.62 101 SER A O 1
ATOM 757 N N . PHE A 1 102 ? 10.106 -4.690 -5.001 1.00 97.75 102 PHE A N 1
ATOM 758 C CA . PHE A 1 102 ? 9.925 -5.116 -6.385 1.00 97.75 102 PHE A CA 1
ATOM 759 C C . PHE A 1 102 ? 10.811 -4.286 -7.307 1.00 97.75 102 PHE A C 1
ATOM 761 O O . PHE A 1 102 ? 11.148 -3.138 -6.999 1.00 97.75 102 PHE A O 1
ATOM 768 N N . ASP A 1 103 ? 11.176 -4.854 -8.450 1.00 96.44 103 ASP A N 1
ATOM 769 C CA . ASP A 1 103 ? 12.038 -4.173 -9.408 1.00 96.44 103 ASP A CA 1
ATOM 770 C C . ASP A 1 103 ? 11.339 -2.958 -10.017 1.00 96.44 103 ASP A C 1
ATOM 772 O O . ASP A 1 103 ? 10.164 -2.994 -10.396 1.00 96.44 103 ASP A O 1
ATOM 776 N N . VAL A 1 104 ? 12.096 -1.873 -10.162 1.00 94.88 104 VAL A N 1
ATOM 777 C CA . VAL A 1 104 ? 11.681 -0.713 -10.945 1.00 94.88 104 VAL A CA 1
ATOM 778 C C . VAL A 1 104 ? 12.723 -0.441 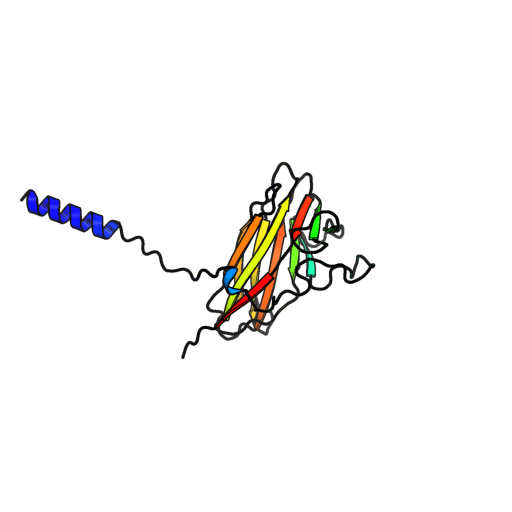-12.012 1.00 94.88 104 VAL A C 1
ATOM 780 O O . VAL A 1 104 ? 13.923 -0.403 -11.766 1.00 94.88 104 VAL A O 1
ATOM 783 N N . MET A 1 105 ? 12.258 -0.234 -13.233 1.00 91.31 105 MET A N 1
ATOM 784 C CA . MET A 1 105 ? 13.115 0.088 -14.358 1.00 91.31 105 MET A CA 1
ATOM 785 C C . MET A 1 105 ? 13.287 1.590 -14.566 1.00 91.31 105 MET A C 1
ATOM 787 O O . MET A 1 105 ? 12.365 2.386 -14.340 1.00 91.31 105 MET A O 1
ATOM 791 N N . ARG A 1 106 ? 14.461 1.949 -15.097 1.00 89.19 106 ARG A N 1
ATOM 792 C CA . ARG A 1 106 ? 14.744 3.281 -15.636 1.00 89.19 106 ARG A CA 1
ATOM 793 C C . ARG A 1 106 ? 13.658 3.688 -16.632 1.00 89.19 106 ARG A C 1
ATOM 795 O O . ARG A 1 106 ? 13.196 2.867 -17.420 1.00 89.19 106 ARG A O 1
ATOM 802 N N . TYR A 1 107 ? 13.263 4.952 -16.577 1.00 89.69 107 TYR A N 1
ATOM 803 C CA . TYR A 1 107 ? 12.226 5.545 -17.415 1.00 89.69 107 TYR A CA 1
ATOM 804 C C . TYR A 1 107 ? 10.886 4.792 -17.377 1.00 89.69 107 TYR A C 1
ATOM 806 O O . TYR A 1 107 ? 10.088 4.888 -18.304 1.00 89.69 107 TYR A O 1
ATOM 814 N N . GLY A 1 108 ? 10.608 4.049 -16.305 1.00 92.06 108 GLY A N 1
ATOM 815 C CA . GLY A 1 108 ? 9.294 3.459 -16.081 1.00 92.06 108 GLY A CA 1
ATOM 816 C C . GLY A 1 108 ? 8.265 4.502 -15.636 1.00 92.06 108 GLY A C 1
ATOM 817 O O . GLY A 1 108 ? 8.602 5.483 -14.967 1.00 92.06 108 GLY A O 1
ATOM 818 N N . GLY A 1 109 ? 7.010 4.269 -16.013 1.00 95.00 109 GLY A N 1
ATOM 819 C CA . GLY A 1 109 ? 5.821 4.907 -15.463 1.00 95.00 109 GLY A CA 1
ATOM 820 C C . GLY A 1 109 ? 5.008 3.886 -14.676 1.00 95.00 109 GLY A C 1
ATOM 821 O O . GLY A 1 109 ? 4.710 2.813 -15.201 1.00 95.00 109 GLY A O 1
ATOM 822 N N . TYR A 1 110 ? 4.682 4.214 -13.428 1.00 96.81 110 TYR A N 1
ATOM 823 C CA . TYR A 1 110 ? 4.009 3.325 -12.490 1.00 96.81 110 TYR A CA 1
ATOM 824 C C . TYR A 1 110 ? 2.701 3.928 -12.001 1.00 96.81 110 TYR A C 1
ATOM 826 O O . TYR A 1 110 ? 2.663 5.089 -11.586 1.00 96.81 110 TYR A O 1
ATOM 834 N N . PHE A 1 111 ? 1.658 3.109 -12.015 1.00 98.00 111 PHE A N 1
ATOM 835 C CA . PHE A 1 111 ? 0.397 3.373 -11.341 1.00 98.00 111 PHE A CA 1
ATOM 836 C C . PHE A 1 111 ? 0.367 2.564 -10.049 1.00 98.00 111 PHE A C 1
ATOM 838 O O . PHE A 1 111 ? 0.682 1.375 -10.062 1.00 98.00 111 PHE A O 1
ATOM 845 N N . ILE A 1 112 ? 0.017 3.205 -8.940 1.00 98.31 112 ILE A N 1
ATOM 846 C CA . ILE A 1 112 ? -0.095 2.569 -7.629 1.00 98.31 112 ILE A CA 1
ATOM 847 C C . ILE A 1 112 ? -1.485 2.868 -7.085 1.00 98.31 112 ILE A C 1
ATOM 849 O O . ILE A 1 112 ? -1.913 4.022 -7.160 1.00 98.31 112 ILE A O 1
ATOM 853 N N . LYS A 1 113 ? -2.151 1.868 -6.502 1.00 97.94 113 LYS A N 1
ATOM 854 C CA . LYS A 1 113 ? -3.415 2.049 -5.777 1.00 97.94 113 LYS A CA 1
ATOM 855 C C . LYS A 1 113 ? -3.416 1.322 -4.438 1.00 97.94 113 LYS A C 1
ATOM 857 O O . LYS A 1 113 ? -2.654 0.377 -4.241 1.00 97.94 113 LYS A O 1
ATOM 862 N N . ALA A 1 114 ? -4.288 1.771 -3.549 1.00 98.31 114 ALA A N 1
ATOM 863 C CA . ALA A 1 114 ? -4.744 1.030 -2.382 1.00 98.31 114 ALA A CA 1
ATOM 864 C C . ALA A 1 114 ? -6.198 1.413 -2.105 1.00 98.31 114 ALA A C 1
ATOM 866 O O . ALA A 1 114 ? -6.550 2.592 -2.232 1.00 98.31 114 ALA A O 1
ATOM 867 N N . ASN A 1 115 ? -7.018 0.446 -1.704 1.00 98.38 115 ASN A N 1
ATOM 868 C CA . ASN A 1 115 ? -8.379 0.704 -1.258 1.00 98.38 115 ASN A CA 1
ATOM 869 C C . ASN A 1 115 ? -8.435 0.625 0.260 1.00 98.38 115 ASN A C 1
ATOM 871 O O . ASN A 1 115 ? -7.814 -0.247 0.868 1.00 98.38 115 ASN A O 1
ATOM 875 N N . VAL A 1 116 ? -9.160 1.558 0.869 1.00 98.50 116 VAL A N 1
ATOM 876 C CA . VAL A 1 116 ? -9.289 1.651 2.321 1.00 98.50 116 VAL A CA 1
ATOM 877 C C . VAL A 1 116 ? -10.728 1.922 2.727 1.00 98.50 116 VAL A C 1
ATOM 879 O O . VAL A 1 116 ? -11.436 2.652 2.040 1.00 98.50 116 VAL A O 1
ATOM 882 N N . ARG A 1 117 ? -11.144 1.383 3.867 1.00 98.19 117 ARG A N 1
ATOM 883 C CA . ARG A 1 117 ? -12.409 1.722 4.538 1.00 98.19 117 ARG A CA 1
ATOM 884 C C . ARG A 1 117 ? -12.197 1.784 6.043 1.00 98.19 117 ARG A C 1
ATOM 886 O O . ARG A 1 117 ? -11.210 1.251 6.547 1.00 98.19 117 ARG A O 1
ATOM 893 N N . THR A 1 118 ? -13.112 2.403 6.772 1.00 98.56 118 THR A N 1
ATOM 894 C CA . THR A 1 118 ? -13.078 2.474 8.235 1.00 98.56 118 THR A CA 1
ATOM 895 C C . THR A 1 118 ? -14.483 2.522 8.813 1.00 98.56 118 THR A C 1
ATOM 897 O O . THR A 1 118 ? -15.387 3.047 8.180 1.00 98.56 118 THR A O 1
ATOM 900 N N . ASP A 1 119 ? -14.665 1.990 10.015 1.00 98.19 119 ASP A N 1
ATOM 901 C CA . ASP A 1 119 ? -15.877 2.162 10.826 1.00 98.19 119 ASP A CA 1
ATOM 902 C C . ASP A 1 119 ? -15.624 3.074 12.042 1.00 98.19 119 ASP A C 1
ATOM 904 O O . ASP A 1 119 ? -16.483 3.219 12.913 1.00 98.19 119 ASP A O 1
ATOM 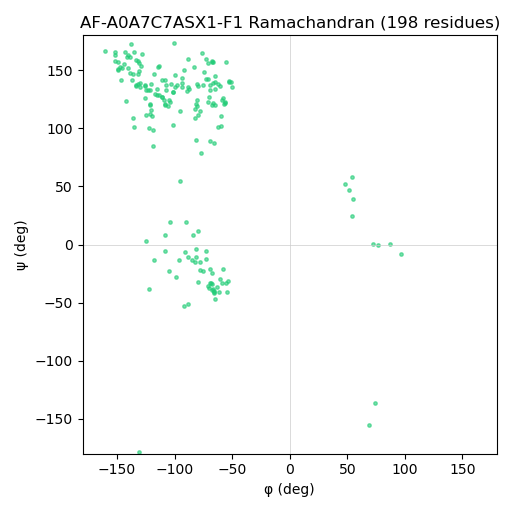908 N N . SER A 1 120 ? -14.439 3.694 12.103 1.00 97.38 120 SER A N 1
ATOM 909 C CA . SER A 1 120 ? -14.119 4.708 13.099 1.00 97.38 120 SER A CA 1
ATOM 910 C C . SER A 1 120 ? -15.001 5.932 12.895 1.00 97.38 120 SER A C 1
ATOM 912 O O . SER A 1 120 ? -15.222 6.369 11.767 1.00 97.38 120 SER A O 1
ATOM 914 N N . LYS A 1 121 ? -15.477 6.530 13.990 1.00 94.50 121 LYS A N 1
ATOM 915 C CA . LYS A 1 121 ? -16.256 7.777 13.918 1.00 94.50 121 LYS A CA 1
ATOM 916 C C . LYS A 1 121 ? -15.388 9.002 13.631 1.00 94.50 121 LYS A C 1
ATOM 918 O O . LYS A 1 121 ? -15.911 10.023 13.187 1.00 94.50 121 LYS A O 1
ATOM 923 N N . ASP A 1 122 ? -14.094 8.916 13.933 1.00 94.19 122 ASP A N 1
ATOM 924 C CA . ASP A 1 122 ? -13.098 9.963 13.704 1.00 94.19 122 ASP A CA 1
ATOM 925 C C . ASP A 1 122 ? -12.029 9.437 12.739 1.00 94.19 122 ASP A C 1
ATOM 927 O O . ASP A 1 122 ? -11.008 8.877 13.143 1.00 94.19 122 ASP A O 1
ATOM 931 N N . ASN A 1 123 ? -12.322 9.559 11.441 1.00 93.94 123 ASN A N 1
ATOM 932 C CA . ASN A 1 123 ? -11.583 8.880 10.378 1.00 93.94 123 ASN A CA 1
ATOM 933 C C . ASN A 1 123 ? -10.078 9.207 10.431 1.00 93.94 123 ASN A C 1
ATOM 935 O O . ASN A 1 123 ? -9.701 10.374 10.267 1.00 93.94 123 ASN A O 1
ATOM 939 N N . PRO A 1 124 ? -9.195 8.198 10.566 1.00 96.19 124 PRO A N 1
ATOM 940 C CA . PRO A 1 124 ? -7.759 8.437 10.553 1.00 96.19 124 PRO A CA 1
ATOM 941 C C . PRO A 1 124 ? -7.279 8.956 9.197 1.00 96.19 124 PRO A C 1
ATOM 943 O O . PRO A 1 124 ? -7.717 8.507 8.136 1.00 96.19 124 PRO A O 1
ATOM 946 N N . ASP A 1 125 ? -6.279 9.839 9.227 1.00 96.06 125 ASP A N 1
ATOM 947 C CA . ASP A 1 125 ? -5.508 10.201 8.037 1.00 96.06 125 ASP A CA 1
ATOM 948 C C . ASP A 1 125 ? -4.693 8.976 7.579 1.00 96.06 125 ASP A C 1
ATOM 950 O O . ASP A 1 125 ? -3.832 8.482 8.320 1.00 96.06 125 ASP A O 1
ATOM 954 N N . ILE A 1 126 ? -4.910 8.527 6.338 1.00 98.38 126 ILE A N 1
ATOM 955 C CA . ILE A 1 126 ? -4.133 7.453 5.709 1.00 98.38 126 ILE A CA 1
ATOM 956 C C . ILE A 1 126 ? -3.218 8.046 4.638 1.00 98.38 126 ILE A C 1
ATOM 958 O O . ILE A 1 126 ? -3.608 8.918 3.859 1.00 98.38 126 ILE A O 1
ATOM 962 N N . VAL A 1 127 ? -1.970 7.583 4.573 1.00 98.56 127 VAL A N 1
ATOM 963 C CA . VAL A 1 127 ? -0.998 8.027 3.567 1.00 98.56 127 VAL A CA 1
ATOM 964 C C . VAL A 1 127 ? -0.447 6.834 2.800 1.00 98.56 127 VAL A C 1
ATOM 966 O O . VAL A 1 127 ? 0.346 6.061 3.335 1.00 98.56 127 VAL A O 1
ATOM 969 N N . LEU A 1 128 ? -0.797 6.749 1.517 1.00 98.75 128 LEU A N 1
ATOM 970 C CA . LEU A 1 128 ? -0.171 5.851 0.551 1.00 98.75 128 LEU A CA 1
ATOM 971 C C . LEU A 1 128 ? 1.150 6.457 0.078 1.00 98.75 128 LEU A C 1
ATOM 973 O O . LEU A 1 128 ? 1.240 7.655 -0.207 1.00 98.75 128 LEU A O 1
ATOM 977 N N . ARG A 1 129 ? 2.193 5.637 -0.011 1.00 98.38 129 ARG A N 1
ATOM 978 C CA . ARG A 1 129 ? 3.526 6.038 -0.453 1.00 98.38 129 ARG A CA 1
ATOM 979 C C . ARG A 1 129 ? 4.070 5.049 -1.462 1.00 98.38 129 ARG A C 1
ATOM 981 O O . ARG A 1 129 ? 4.033 3.845 -1.239 1.00 98.38 129 ARG A O 1
ATOM 988 N N . PHE A 1 130 ? 4.683 5.587 -2.505 1.00 98.00 130 PHE A N 1
ATOM 989 C CA . PHE A 1 130 ? 5.595 4.849 -3.362 1.00 98.00 130 PHE A CA 1
ATOM 990 C C . PHE A 1 130 ? 7.016 5.340 -3.093 1.00 98.00 130 PHE A C 1
ATOM 992 O O . PHE A 1 130 ? 7.317 6.533 -3.221 1.00 98.00 130 PHE A O 1
ATOM 999 N N . ILE A 1 131 ? 7.878 4.423 -2.667 1.00 97.56 131 ILE A N 1
ATOM 1000 C CA . ILE A 1 131 ? 9.266 4.696 -2.305 1.00 97.56 131 ILE A CA 1
ATOM 1001 C C . ILE A 1 131 ? 10.151 3.963 -3.297 1.00 97.56 131 ILE A C 1
ATOM 1003 O O . ILE A 1 131 ? 9.992 2.767 -3.501 1.00 97.56 131 ILE A O 1
ATOM 1007 N N . SER A 1 132 ? 11.092 4.676 -3.898 1.00 96.12 132 SER A N 1
ATOM 1008 C CA . SER A 1 132 ? 12.056 4.112 -4.841 1.00 96.12 132 SER A CA 1
ATOM 1009 C C . SER A 1 132 ? 13.466 4.269 -4.302 1.00 96.12 132 SER A C 1
ATOM 1011 O O . SER A 1 132 ? 13.775 5.248 -3.613 1.00 96.12 132 SER A O 1
ATOM 1013 N N . PHE A 1 133 ? 14.318 3.303 -4.616 1.00 96.38 133 PHE A N 1
ATOM 1014 C CA . PHE A 1 133 ? 15.641 3.158 -4.034 1.00 96.38 133 PHE A CA 1
ATOM 1015 C C . PHE A 1 133 ? 16.695 2.968 -5.119 1.00 96.38 133 PHE A C 1
ATOM 1017 O O . PHE A 1 133 ? 16.435 2.413 -6.189 1.00 96.38 133 PHE A O 1
ATOM 1024 N N . LYS A 1 134 ? 17.904 3.444 -4.829 1.00 95.31 134 LYS A N 1
ATOM 1025 C CA . LYS A 1 134 ? 19.102 3.088 -5.589 1.00 95.31 134 LYS A CA 1
ATOM 1026 C C . LYS A 1 134 ? 19.559 1.680 -5.214 1.00 95.31 134 LYS A C 1
ATOM 1028 O O . LYS A 1 134 ? 19.205 1.173 -4.153 1.00 95.31 134 LYS A O 1
ATOM 1033 N N . GLU A 1 135 ? 20.439 1.109 -6.029 1.00 91.75 135 GLU A N 1
ATOM 1034 C CA . GLU A 1 135 ? 21.010 -0.229 -5.811 1.00 91.75 135 GLU A CA 1
ATOM 1035 C C . GLU A 1 135 ? 21.693 -0.390 -4.445 1.00 91.75 135 GLU A C 1
ATOM 1037 O O . GLU A 1 135 ? 21.579 -1.427 -3.806 1.00 91.75 135 GLU A O 1
ATOM 1042 N N . ASN A 1 136 ? 22.306 0.677 -3.925 1.00 92.81 136 ASN A N 1
ATOM 1043 C CA . ASN A 1 136 ? 22.912 0.693 -2.590 1.00 92.81 136 ASN A CA 1
ATOM 1044 C C . ASN A 1 136 ? 21.913 0.884 -1.429 1.00 92.81 136 ASN A C 1
ATOM 1046 O O . ASN A 1 136 ? 22.325 1.223 -0.321 1.00 92.81 136 ASN A O 1
ATOM 1050 N N . GLY A 1 137 ? 20.608 0.774 -1.684 1.00 92.94 137 GLY A N 1
ATOM 1051 C CA . GLY A 1 137 ? 19.552 0.919 -0.682 1.00 92.94 137 GLY A CA 1
ATOM 1052 C C . GLY A 1 137 ? 19.234 2.358 -0.266 1.00 92.94 137 GLY A C 1
ATOM 1053 O O . GLY A 1 137 ? 18.328 2.572 0.538 1.00 92.94 137 GLY A O 1
ATOM 1054 N N . LYS A 1 138 ? 19.917 3.379 -0.806 1.00 95.00 138 LYS A N 1
ATOM 1055 C CA . LYS A 1 138 ? 19.564 4.779 -0.519 1.00 95.00 138 LYS A CA 1
ATOM 1056 C C . LYS A 1 138 ? 18.224 5.132 -1.157 1.00 95.00 138 LYS A C 1
ATOM 1058 O O . LYS A 1 138 ? 18.020 4.897 -2.349 1.00 95.00 138 LYS A O 1
ATOM 1063 N N . VAL A 1 139 ? 17.347 5.775 -0.384 1.00 94.06 139 VAL A N 1
ATOM 1064 C CA . VAL A 1 139 ? 16.084 6.329 -0.894 1.00 94.06 139 VAL A CA 1
ATOM 1065 C C . VAL A 1 139 ? 16.393 7.336 -2.000 1.00 94.06 139 VAL A C 1
ATOM 1067 O O . VAL A 1 139 ? 17.150 8.285 -1.800 1.00 94.06 139 VAL A O 1
ATOM 1070 N N . TYR A 1 140 ? 15.802 7.119 -3.169 1.00 92.06 140 TYR A N 1
ATOM 1071 C CA . TYR A 1 140 ? 15.870 8.039 -4.295 1.00 92.06 140 TYR A CA 1
ATOM 1072 C C . TYR A 1 140 ? 14.700 9.025 -4.270 1.00 92.06 140 TYR A C 1
ATOM 1074 O O . TYR A 1 140 ? 14.914 10.233 -4.322 1.00 92.06 140 TYR A O 1
ATOM 1082 N N . ASN A 1 141 ? 13.469 8.517 -4.179 1.00 91.25 141 ASN A N 1
ATOM 1083 C CA . ASN A 1 141 ? 12.268 9.346 -4.149 1.00 91.25 141 ASN A CA 1
ATOM 1084 C C . ASN A 1 141 ? 11.174 8.710 -3.283 1.00 91.25 141 ASN A C 1
ATOM 1086 O O . ASN A 1 141 ? 11.101 7.486 -3.157 1.00 91.25 141 ASN A O 1
ATOM 1090 N N . ARG A 1 142 ? 10.311 9.556 -2.720 1.00 94.75 142 ARG A N 1
ATOM 1091 C CA . ARG A 1 142 ? 9.136 9.183 -1.933 1.00 94.75 142 ARG A CA 1
ATOM 1092 C C . ARG A 1 142 ? 7.956 10.036 -2.384 1.00 94.75 142 ARG A C 1
ATOM 1094 O O . ARG A 1 142 ? 7.834 11.193 -1.987 1.00 94.75 142 ARG A O 1
ATOM 1101 N N . ILE A 1 143 ? 7.085 9.452 -3.196 1.00 96.00 143 ILE A N 1
ATOM 1102 C CA . ILE A 1 143 ? 5.839 10.083 -3.639 1.00 96.00 143 ILE A CA 1
ATOM 1103 C C . ILE A 1 143 ? 4.739 9.642 -2.679 1.00 96.00 143 ILE A C 1
ATOM 1105 O O . ILE A 1 143 ? 4.722 8.486 -2.257 1.00 96.00 143 ILE A O 1
ATOM 1109 N N . LYS A 1 144 ? 3.851 10.560 -2.291 1.00 96.81 144 LYS A N 1
ATOM 1110 C CA . LYS A 1 144 ? 2.778 10.285 -1.332 1.00 96.81 144 LYS A CA 1
ATOM 1111 C C . LYS A 1 144 ? 1.432 10.790 -1.831 1.00 96.81 144 LYS A C 1
ATOM 1113 O O . LYS A 1 144 ? 1.374 11.843 -2.459 1.00 96.81 144 LYS A O 1
ATOM 1118 N N . SER A 1 145 ? 0.380 10.072 -1.469 1.00 97.12 145 SER A N 1
ATOM 1119 C CA . SER A 1 145 ? -1.015 10.459 -1.654 1.00 97.12 145 SER A CA 1
ATOM 1120 C C . SER A 1 145 ? -1.753 10.276 -0.333 1.00 97.12 145 SER A C 1
ATOM 1122 O O . SER A 1 145 ? -1.526 9.293 0.374 1.00 97.12 145 SER A O 1
ATOM 1124 N N . LYS A 1 146 ? -2.576 11.256 0.045 1.00 97.94 146 LYS A N 1
ATOM 1125 C CA . LYS A 1 146 ? -3.422 11.155 1.238 1.00 97.94 146 LYS A CA 1
ATOM 1126 C C . LYS A 1 146 ? -4.740 10.504 0.844 1.00 97.94 146 LYS A C 1
ATOM 1128 O O . LYS A 1 146 ? -5.334 10.909 -0.150 1.00 97.94 146 LYS A O 1
ATOM 1133 N N . ILE A 1 147 ? -5.201 9.559 1.650 1.00 97.69 147 ILE A N 1
ATOM 1134 C CA . ILE A 1 147 ? -6.496 8.908 1.505 1.00 97.69 147 ILE A CA 1
ATOM 1135 C C . ILE A 1 147 ? -7.312 9.242 2.747 1.00 97.69 147 ILE A C 1
ATOM 1137 O O . ILE A 1 147 ? -6.823 9.114 3.869 1.00 97.69 147 ILE A O 1
ATOM 1141 N N . ARG A 1 148 ? -8.542 9.708 2.538 1.00 96.25 148 ARG A N 1
ATOM 1142 C CA . ARG A 1 148 ? -9.516 9.901 3.611 1.00 96.25 148 ARG A CA 1
ATOM 1143 C C . ARG A 1 148 ? -10.482 8.723 3.550 1.00 96.25 148 ARG A C 1
ATOM 1145 O O . ARG A 1 148 ? -11.284 8.706 2.620 1.00 96.25 148 ARG A O 1
ATOM 1152 N N . PRO A 1 149 ? -10.361 7.729 4.443 1.00 96.94 149 PRO A N 1
ATOM 1153 C CA . PRO A 1 149 ? -11.254 6.580 4.422 1.00 96.94 149 PRO A CA 1
ATOM 1154 C C . PRO A 1 149 ? -12.680 7.014 4.775 1.00 96.94 149 PRO A C 1
ATOM 1156 O O . PRO A 1 149 ? -12.879 8.037 5.435 1.00 96.94 149 PRO A O 1
ATOM 1159 N N . THR A 1 150 ? -13.656 6.224 4.349 1.00 96.81 150 THR A N 1
ATOM 1160 C CA . THR A 1 150 ? -15.068 6.327 4.739 1.00 96.81 150 THR A CA 1
ATOM 1161 C C . THR A 1 150 ? -15.570 4.941 5.157 1.00 96.81 150 THR A C 1
ATOM 1163 O O . THR A 1 150 ? -14.793 3.983 5.157 1.00 96.81 150 THR A O 1
ATOM 1166 N N . GLU A 1 151 ? -16.850 4.824 5.523 1.00 96.88 151 GLU A N 1
ATOM 1167 C CA . GLU A 1 151 ? -17.495 3.520 5.764 1.00 96.88 151 GLU A CA 1
ATOM 1168 C C . GLU A 1 151 ? -17.494 2.632 4.506 1.00 96.88 151 GLU A C 1
ATOM 1170 O O . GLU A 1 151 ? -17.391 1.405 4.600 1.00 96.88 151 GLU A O 1
ATOM 1175 N N . ASP A 1 152 ? -17.518 3.264 3.330 1.00 97.12 152 ASP A N 1
ATOM 1176 C CA . ASP A 1 152 ? -17.347 2.622 2.033 1.00 97.12 152 ASP A CA 1
ATOM 1177 C C . ASP A 1 152 ? -15.868 2.532 1.625 1.00 97.12 152 ASP A C 1
ATOM 1179 O O . ASP A 1 152 ? -14.997 3.281 2.078 1.00 97.12 152 ASP A O 1
ATOM 1183 N N . TRP A 1 153 ? -15.571 1.623 0.696 1.00 97.75 153 TRP A N 1
ATOM 1184 C CA . TRP A 1 153 ? -14.235 1.512 0.120 1.00 97.75 153 TRP A CA 1
ATOM 1185 C C . TRP A 1 153 ? -13.870 2.765 -0.683 1.00 97.75 153 TRP A C 1
ATOM 1187 O O . TRP A 1 153 ? -14.508 3.112 -1.675 1.00 97.75 153 TRP A O 1
ATOM 1197 N N . THR A 1 154 ? -12.796 3.423 -0.261 1.00 97.62 154 THR A N 1
ATOM 1198 C CA . THR A 1 154 ? -12.218 4.600 -0.904 1.00 97.62 154 THR A CA 1
ATOM 1199 C C . THR A 1 154 ? -10.868 4.243 -1.516 1.00 97.62 154 THR A C 1
ATOM 1201 O O . THR A 1 154 ? -9.976 3.745 -0.828 1.00 97.62 154 THR A O 1
ATOM 1204 N N . GLN A 1 155 ? -10.687 4.537 -2.804 1.00 97.69 155 GLN A N 1
ATOM 1205 C CA . GLN A 1 155 ? -9.427 4.300 -3.506 1.00 97.69 155 GLN A CA 1
ATOM 1206 C C . GLN A 1 155 ? -8.495 5.515 -3.397 1.00 97.69 155 GLN A C 1
ATOM 1208 O O . GLN A 1 155 ? -8.886 6.652 -3.667 1.00 97.69 155 GLN A O 1
ATOM 1213 N N . GLY A 1 156 ? -7.231 5.273 -3.056 1.00 97.44 156 GLY A N 1
ATOM 1214 C CA . GLY A 1 156 ? -6.148 6.239 -3.218 1.00 97.44 156 GLY A CA 1
ATOM 1215 C C . GLY A 1 156 ? -5.167 5.799 -4.292 1.00 97.44 156 GLY A C 1
ATOM 1216 O O . GLY A 1 156 ? -4.830 4.620 -4.370 1.00 97.44 156 GLY A O 1
ATOM 1217 N N . THR A 1 157 ? -4.667 6.747 -5.089 1.00 98.12 157 THR A N 1
ATOM 1218 C CA . THR A 1 157 ? -3.761 6.454 -6.208 1.00 98.12 157 THR A CA 1
ATOM 1219 C C . THR A 1 157 ? -2.509 7.331 -6.215 1.00 98.12 157 THR A C 1
ATOM 1221 O O . THR A 1 157 ? -2.478 8.429 -5.648 1.00 98.12 157 THR A O 1
ATOM 1224 N N . ILE A 1 158 ? -1.447 6.832 -6.855 1.00 97.50 158 ILE A N 1
ATOM 1225 C CA . ILE A 1 158 ? -0.221 7.569 -7.185 1.00 97.50 158 ILE A CA 1
ATOM 1226 C C . ILE A 1 158 ? 0.146 7.287 -8.645 1.00 97.50 158 ILE A C 1
ATOM 1228 O O . ILE A 1 158 ? 0.165 6.139 -9.082 1.00 97.50 158 ILE A O 1
ATOM 1232 N N . SER A 1 159 ? 0.519 8.343 -9.370 1.00 96.06 159 SER A N 1
ATOM 1233 C CA . SER A 1 159 ? 1.193 8.252 -10.668 1.00 96.06 159 SER A CA 1
ATOM 1234 C C . SER A 1 159 ? 2.667 8.619 -10.513 1.00 96.06 159 SER A C 1
ATOM 1236 O O . SER A 1 159 ? 2.995 9.729 -10.092 1.00 96.06 159 SER A O 1
ATOM 1238 N N . ALA A 1 160 ? 3.564 7.688 -10.829 1.00 93.25 160 ALA A N 1
ATOM 1239 C CA . ALA A 1 160 ? 5.006 7.862 -10.689 1.00 93.25 160 ALA A CA 1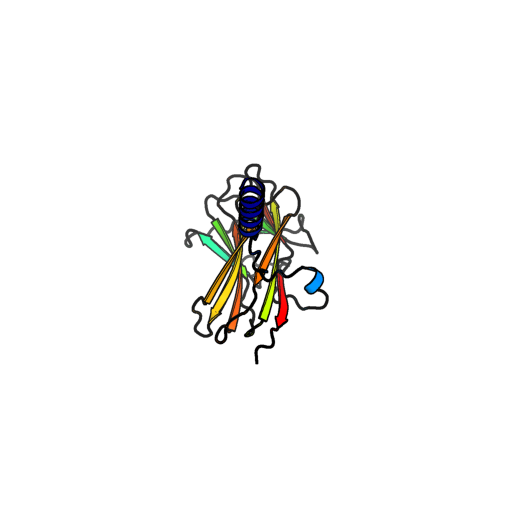
ATOM 1240 C C . ALA A 1 160 ? 5.710 7.653 -12.036 1.00 93.25 160 ALA A C 1
ATOM 1242 O O . ALA A 1 160 ? 5.916 6.525 -12.472 1.00 93.25 160 ALA A O 1
ATOM 1243 N N . GLY A 1 161 ? 6.061 8.746 -12.713 1.00 88.94 161 GLY A N 1
ATOM 1244 C CA . GLY A 1 161 ? 6.769 8.725 -13.997 1.00 88.94 161 GLY A CA 1
ATOM 1245 C C . GLY A 1 161 ? 8.268 9.003 -13.881 1.00 88.94 161 GLY A C 1
ATOM 1246 O O . GLY A 1 161 ? 8.764 9.393 -12.824 1.00 88.94 161 GLY A O 1
ATOM 1247 N N . PHE A 1 162 ? 8.973 8.857 -15.007 1.00 82.94 162 PHE A N 1
ATOM 1248 C CA . PHE A 1 162 ? 10.367 9.285 -15.185 1.00 82.94 162 PHE A CA 1
ATOM 1249 C C . PHE A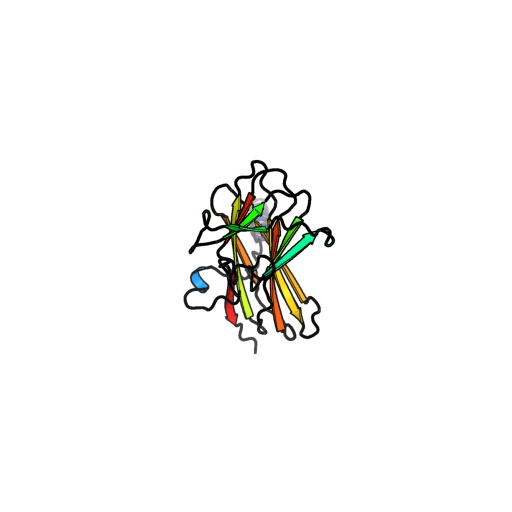 1 162 ? 11.336 8.792 -14.098 1.00 82.94 162 PHE A C 1
ATOM 1251 O O . PHE A 1 162 ? 12.155 9.557 -13.578 1.00 82.94 162 PHE A O 1
ATOM 1258 N N . ILE A 1 163 ? 11.274 7.501 -13.758 1.00 85.38 163 ILE A N 1
ATOM 1259 C CA . ILE A 1 163 ? 12.263 6.898 -12.857 1.00 85.38 163 ILE A CA 1
ATOM 1260 C C . ILE A 1 163 ? 13.671 7.096 -13.439 1.00 85.38 163 ILE A C 1
ATOM 1262 O O . ILE A 1 163 ? 13.950 6.685 -14.564 1.00 85.38 163 ILE A O 1
ATOM 1266 N N . LYS A 1 164 ? 14.563 7.766 -12.701 1.00 84.88 164 LYS A N 1
ATOM 1267 C CA . LYS A 1 164 ? 15.901 8.096 -13.212 1.00 84.88 164 LYS A CA 1
ATOM 1268 C C . LYS A 1 164 ? 16.798 6.854 -13.322 1.00 84.88 164 LYS A C 1
ATOM 1270 O O . LYS A 1 164 ? 16.600 5.888 -12.584 1.00 84.88 164 LYS A O 1
ATOM 1275 N N . PRO A 1 165 ? 17.826 6.892 -14.189 1.00 85.19 165 PRO A N 1
ATOM 1276 C CA . PRO A 1 165 ? 18.891 5.894 -14.178 1.00 85.19 165 PRO A CA 1
ATOM 1277 C C . PRO A 1 165 ? 19.517 5.730 -12.782 1.00 85.19 165 PRO A C 1
ATOM 1279 O O . PRO A 1 165 ? 19.712 6.711 -12.062 1.00 85.19 165 PRO A O 1
ATOM 1282 N N . GLY A 1 166 ? 19.834 4.488 -12.405 1.00 86.56 166 GLY A N 1
ATOM 1283 C CA . GLY A 1 166 ? 20.431 4.143 -11.106 1.00 86.56 166 GLY A CA 1
ATOM 1284 C C . GLY A 1 166 ? 19.432 3.889 -9.969 1.00 86.56 166 GLY A C 1
ATOM 1285 O O . GLY A 1 166 ? 19.854 3.595 -8.852 1.00 86.56 166 GLY A O 1
ATOM 1286 N N . VAL A 1 167 ? 18.127 3.996 -10.234 1.00 92.00 167 VAL A N 1
ATOM 1287 C CA . VAL A 1 167 ? 17.062 3.466 -9.367 1.00 92.00 167 VAL A CA 1
ATOM 1288 C C . VAL A 1 167 ? 16.802 2.013 -9.767 1.00 92.00 167 VAL A C 1
ATOM 1290 O O . VAL A 1 167 ? 16.712 1.739 -10.963 1.00 92.00 167 VAL A O 1
ATOM 1293 N N . SER A 1 168 ? 16.706 1.104 -8.796 1.00 94.06 168 SER A N 1
ATOM 1294 C CA . SER A 1 168 ? 16.647 -0.345 -9.050 1.00 94.06 168 SER A CA 1
ATOM 1295 C C . SER A 1 168 ? 15.410 -1.034 -8.482 1.00 94.06 168 SER A C 1
ATOM 1297 O O . SER A 1 168 ? 14.844 -1.892 -9.148 1.00 94.06 168 SER A O 1
ATOM 1299 N N . PHE A 1 169 ? 14.947 -0.651 -7.290 1.00 97.25 169 PHE A N 1
ATOM 1300 C CA . PHE A 1 169 ? 13.757 -1.257 -6.686 1.00 97.25 169 PHE A CA 1
ATOM 1301 C C . PHE A 1 169 ? 12.843 -0.230 -6.020 1.00 97.25 169 PHE A C 1
ATOM 1303 O O . PHE A 1 169 ? 13.235 0.903 -5.714 1.00 97.25 169 PHE A O 1
ATOM 1310 N N . GL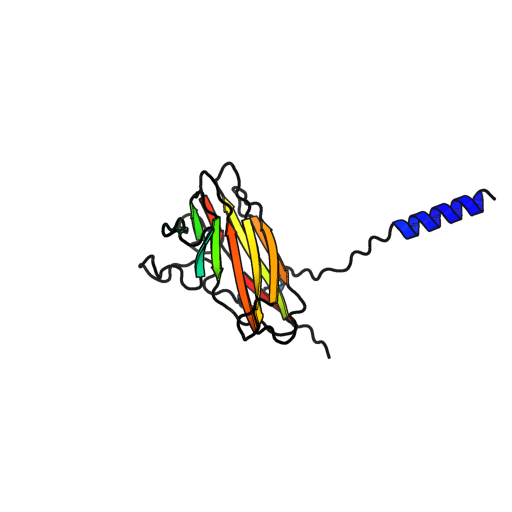Y A 1 170 ? 11.596 -0.636 -5.810 1.00 97.25 170 GLY A N 1
ATOM 1311 C CA . GLY A 1 170 ? 10.556 0.136 -5.154 1.00 97.25 170 GLY A CA 1
ATOM 1312 C C . GLY A 1 170 ? 9.879 -0.639 -4.032 1.00 97.25 170 GLY A C 1
ATOM 1313 O O . GLY A 1 170 ? 10.009 -1.856 -3.927 1.00 97.25 170 GLY A O 1
ATOM 1314 N N . ARG A 1 171 ? 9.170 0.097 -3.179 1.00 98.44 171 ARG A N 1
ATOM 1315 C CA . ARG A 1 171 ? 8.248 -0.417 -2.164 1.00 98.44 171 ARG A CA 1
ATOM 1316 C C . ARG A 1 171 ? 7.007 0.460 -2.119 1.00 98.44 171 ARG A C 1
ATOM 1318 O O . ARG A 1 171 ? 7.095 1.678 -2.317 1.00 98.44 171 ARG A O 1
ATOM 1325 N N . VAL A 1 172 ? 5.872 -0.146 -1.806 1.00 98.62 172 VAL A N 1
ATOM 1326 C CA . VAL A 1 172 ? 4.656 0.573 -1.426 1.00 98.62 172 VAL A CA 1
ATOM 1327 C C . VAL A 1 172 ? 4.553 0.553 0.092 1.00 98.62 172 VAL A C 1
ATOM 1329 O O . VAL A 1 172 ? 4.806 -0.470 0.718 1.00 98.62 172 VAL A O 1
ATOM 1332 N N . ALA A 1 173 ? 4.224 1.695 0.688 1.00 98.38 173 ALA A N 1
ATOM 1333 C CA . ALA A 1 173 ? 3.959 1.786 2.116 1.00 98.38 173 ALA A CA 1
ATOM 1334 C C . ALA A 1 173 ? 2.635 2.505 2.368 1.00 98.38 173 ALA A C 1
ATOM 1336 O O . ALA A 1 173 ? 2.348 3.515 1.725 1.00 98.38 173 ALA A O 1
ATOM 1337 N N . ILE A 1 174 ? 1.855 2.010 3.322 1.00 98.56 174 ILE A N 1
ATOM 1338 C CA . ILE A 1 174 ? 0.591 2.601 3.753 1.00 98.56 174 ILE A CA 1
ATOM 1339 C C . ILE A 1 174 ? 0.724 2.910 5.236 1.00 98.56 174 ILE A C 1
ATOM 1341 O O . ILE A 1 174 ? 1.023 2.030 6.036 1.00 98.56 174 ILE A O 1
ATOM 1345 N N . MET A 1 175 ? 0.557 4.178 5.590 1.00 98.12 175 MET A N 1
ATOM 1346 C CA . MET A 1 175 ? 0.628 4.650 6.969 1.00 98.12 175 MET A CA 1
ATOM 1347 C C . MET A 1 175 ? -0.767 5.041 7.431 1.00 98.12 175 MET A C 1
ATOM 1349 O O . MET A 1 175 ? -1.392 5.892 6.799 1.00 98.12 175 MET A O 1
ATOM 1353 N N . VAL A 1 176 ? -1.215 4.451 8.533 1.00 98.12 176 VAL A N 1
ATOM 1354 C CA . VAL A 1 176 ? -2.452 4.805 9.229 1.00 98.12 176 VAL A CA 1
ATOM 1355 C C . VAL A 1 176 ? -2.075 5.601 10.472 1.00 98.12 176 VAL A C 1
ATOM 1357 O O . VAL A 1 176 ? -1.273 5.144 11.288 1.00 98.12 176 VAL A O 1
ATOM 1360 N N . SER A 1 177 ? -2.600 6.822 10.580 1.00 97.25 177 SER A N 1
ATOM 1361 C CA . SER A 1 177 ? -2.360 7.687 11.740 1.00 97.25 177 SER A CA 1
ATOM 1362 C C . SER A 1 177 ? -3.018 7.111 13.000 1.00 97.25 177 SER A C 1
ATOM 1364 O O . SER A 1 177 ? -3.987 6.365 12.870 1.00 97.25 177 SER A O 1
ATOM 1366 N N . PRO A 1 178 ? -2.550 7.470 14.211 1.00 96.44 178 PRO A N 1
ATOM 1367 C CA . PRO A 1 178 ? -3.216 7.081 15.451 1.00 96.44 178 PRO A CA 1
ATOM 1368 C C . PRO A 1 178 ? -4.704 7.448 15.453 1.00 96.44 178 PRO A C 1
ATOM 1370 O O . PRO A 1 178 ? -5.067 8.545 15.024 1.00 96.44 178 PRO A O 1
ATOM 1373 N N . PHE A 1 179 ? -5.542 6.563 15.985 1.00 96.81 179 PHE A N 1
ATOM 1374 C CA . PHE A 1 179 ? -6.990 6.757 16.095 1.00 96.81 179 PHE A CA 1
ATOM 1375 C C . PHE A 1 179 ? -7.557 5.988 17.292 1.00 96.81 179 PHE A C 1
ATOM 1377 O O . PHE A 1 179 ? -6.871 5.157 17.889 1.00 96.81 179 PHE A O 1
ATOM 1384 N N . LYS A 1 180 ? -8.774 6.341 17.719 1.00 96.38 180 LYS A N 1
ATOM 1385 C CA . LYS A 1 180 ? -9.270 6.020 19.071 1.00 96.38 180 LYS A CA 1
ATOM 1386 C C . LYS A 1 180 ? -10.283 4.880 19.130 1.00 96.38 180 LYS A C 1
ATOM 1388 O O . LYS A 1 180 ? -10.442 4.294 20.197 1.00 96.38 180 LYS A O 1
ATOM 1393 N N . ASP A 1 181 ? -10.967 4.591 18.033 1.00 97.38 181 ASP A N 1
ATOM 1394 C CA . ASP A 1 181 ? -12.074 3.640 17.978 1.00 97.38 181 ASP A CA 1
ATOM 1395 C C . ASP A 1 181 ? -12.206 3.001 16.596 1.00 97.38 181 ASP A C 1
ATOM 1397 O O . ASP A 1 181 ? -11.759 3.571 15.601 1.00 97.38 181 ASP A O 1
ATOM 1401 N N . GLY A 1 182 ? -12.849 1.836 16.553 1.00 97.44 182 GLY A N 1
ATOM 1402 C CA . GLY A 1 182 ? -13.074 1.085 15.322 1.00 97.44 182 GLY A CA 1
ATOM 1403 C C . GLY A 1 182 ? -11.791 0.503 14.731 1.00 97.44 182 GLY A C 1
ATOM 1404 O O . GLY A 1 182 ? -10.788 0.288 15.424 1.00 97.44 182 GLY A O 1
ATOM 1405 N N . SER A 1 183 ? -11.844 0.273 13.428 1.00 98.31 183 SER A N 1
ATOM 1406 C CA . SER A 1 183 ? -10.790 -0.327 12.629 1.00 98.31 183 SER A CA 1
ATOM 1407 C C . SER A 1 183 ? -10.690 0.342 11.256 1.00 98.31 183 SER A C 1
ATOM 1409 O O . SER A 1 183 ? -11.600 1.013 10.758 1.00 98.31 183 SER A O 1
ATOM 1411 N N . VAL A 1 184 ? -9.544 0.144 10.617 1.00 98.50 184 VAL A N 1
ATOM 1412 C CA . VAL A 1 184 ? -9.293 0.471 9.214 1.00 98.50 184 VAL A CA 1
ATOM 1413 C C . VAL A 1 184 ? -9.045 -0.829 8.472 1.00 98.50 184 VAL A C 1
ATOM 1415 O O . VAL A 1 184 ? -8.246 -1.642 8.926 1.00 98.50 184 VAL A O 1
ATOM 1418 N N . TRP A 1 185 ? -9.672 -1.010 7.316 1.00 98.50 185 TRP A N 1
ATOM 1419 C CA . TRP A 1 185 ? -9.359 -2.111 6.410 1.00 98.50 185 TRP A CA 1
ATOM 1420 C C . TRP A 1 185 ? -8.637 -1.585 5.180 1.00 98.50 185 TRP A C 1
ATOM 1422 O O . TRP A 1 185 ? -8.966 -0.512 4.672 1.00 98.50 185 TRP A O 1
ATOM 1432 N N . ILE A 1 186 ? -7.658 -2.351 4.712 1.00 98.25 186 ILE A N 1
ATOM 1433 C CA . ILE A 1 186 ? -6.868 -2.091 3.513 1.00 98.25 186 ILE A CA 1
ATOM 1434 C C . ILE A 1 186 ? -6.981 -3.318 2.616 1.00 98.25 186 ILE A C 1
ATOM 1436 O O . ILE A 1 186 ? -6.798 -4.439 3.090 1.00 98.25 186 ILE A O 1
ATOM 1440 N N . ASP A 1 187 ? -7.245 -3.113 1.330 1.00 97.69 187 ASP A N 1
ATOM 1441 C CA . ASP A 1 187 ? -7.356 -4.200 0.359 1.00 97.69 187 ASP A CA 1
ATOM 1442 C C . ASP A 1 187 ? -6.970 -3.754 -1.062 1.00 97.69 187 ASP A C 1
ATOM 1444 O O . ASP A 1 187 ? -6.851 -2.553 -1.341 1.00 97.69 187 ASP A O 1
ATOM 1448 N N . ASP A 1 188 ? -6.763 -4.733 -1.947 1.00 96.12 188 ASP A N 1
ATOM 1449 C CA . ASP A 1 188 ? -6.482 -4.566 -3.377 1.00 96.12 188 ASP A CA 1
ATOM 1450 C C . ASP A 1 188 ? -5.379 -3.518 -3.624 1.00 96.12 188 ASP A C 1
ATOM 1452 O O . ASP A 1 188 ? -5.521 -2.528 -4.352 1.00 96.12 188 ASP A O 1
ATOM 1456 N N . VAL A 1 189 ? -4.253 -3.706 -2.928 1.00 97.56 189 VAL A N 1
ATOM 1457 C CA . VAL A 1 189 ? -3.083 -2.837 -3.068 1.00 97.56 189 VAL A CA 1
ATOM 1458 C C . VAL A 1 189 ? -2.298 -3.254 -4.298 1.00 97.56 189 VAL A C 1
ATOM 1460 O O . VAL A 1 189 ? -2.048 -4.433 -4.529 1.00 97.56 189 VAL A O 1
ATOM 1463 N N . GLY A 1 190 ? -1.809 -2.306 -5.086 1.00 97.44 190 GLY A N 1
ATOM 1464 C CA . GLY A 1 190 ? -0.992 -2.698 -6.221 1.00 97.44 190 GLY A CA 1
ATOM 1465 C C . GLY A 1 190 ? -0.106 -1.625 -6.793 1.00 97.44 190 GLY A C 1
ATOM 1466 O O . GLY A 1 190 ? -0.234 -0.440 -6.493 1.00 97.44 190 GLY A O 1
ATOM 1467 N N . CYS A 1 191 ? 0.819 -2.093 -7.619 1.00 98.31 191 CYS A N 1
ATOM 1468 C CA . CYS A 1 191 ? 1.765 -1.295 -8.370 1.00 98.31 191 CYS A CA 1
ATOM 1469 C C . CYS A 1 191 ? 1.938 -1.940 -9.744 1.00 98.31 191 CYS A C 1
ATOM 1471 O O . CYS A 1 191 ? 2.324 -3.101 -9.836 1.00 98.31 191 CYS A O 1
ATOM 1473 N N . TRP A 1 192 ? 1.689 -1.191 -10.811 1.00 98.25 192 TRP A N 1
ATOM 1474 C CA . TRP A 1 192 ? 1.821 -1.670 -12.184 1.00 98.25 192 TRP A CA 1
ATOM 1475 C C . TRP A 1 192 ? 2.725 -0.744 -12.961 1.00 98.25 192 TRP A C 1
ATOM 1477 O O . TRP A 1 192 ? 2.588 0.478 -12.903 1.00 98.25 192 TRP A O 1
ATOM 1487 N N . LYS A 1 193 ? 3.615 -1.330 -13.757 1.00 96.69 193 LYS A N 1
ATOM 1488 C CA . LYS A 1 193 ? 4.387 -0.585 -14.745 1.00 96.69 193 LYS A CA 1
ATOM 1489 C C . LYS A 1 193 ? 3.543 -0.371 -16.001 1.00 96.69 193 LYS A C 1
ATOM 1491 O O . LYS A 1 193 ? 3.588 -1.177 -16.924 1.00 96.69 193 LYS A O 1
ATOM 1496 N N . VAL A 1 194 ? 2.812 0.732 -16.034 1.00 96.00 194 VAL A N 1
ATOM 1497 C CA . VAL A 1 194 ? 1.884 1.095 -17.117 1.00 96.00 194 VAL A CA 1
ATOM 1498 C C . VAL A 1 194 ? 2.567 1.758 -18.314 1.00 96.00 194 VAL A C 1
ATOM 1500 O O . VAL A 1 194 ? 1.980 1.875 -19.388 1.00 96.00 194 VAL A O 1
ATOM 1503 N N . HIS A 1 195 ? 3.813 2.211 -18.155 1.00 92.06 195 HIS A N 1
ATOM 1504 C CA . HIS A 1 195 ? 4.548 2.842 -19.246 1.00 92.06 195 HIS A CA 1
ATOM 1505 C C . HIS A 1 195 ? 6.061 2.621 -19.159 1.00 92.06 195 HIS A C 1
ATOM 1507 O O . HIS A 1 195 ? 6.621 2.400 -18.085 1.00 92.06 195 HIS A O 1
ATOM 1513 N N . HIS A 1 196 ? 6.739 2.729 -20.301 1.00 89.44 196 HIS A N 1
ATOM 1514 C CA . HIS A 1 196 ? 8.194 2.835 -20.392 1.00 89.44 196 HIS A CA 1
ATOM 1515 C C . HIS A 1 196 ? 8.520 3.920 -21.416 1.00 89.44 196 HIS A C 1
ATOM 1517 O O . HIS A 1 196 ? 8.310 3.736 -22.615 1.00 89.44 196 HIS A O 1
ATOM 1523 N N . PHE A 1 197 ? 9.015 5.057 -20.929 1.00 84.31 197 PHE A N 1
ATOM 1524 C CA . PHE A 1 197 ? 9.406 6.171 -21.779 1.00 84.31 197 PHE A CA 1
ATOM 1525 C C . PHE A 1 197 ? 10.676 5.792 -22.542 1.00 84.31 197 PHE A C 1
ATOM 1527 O O . PHE A 1 197 ? 11.700 5.460 -21.941 1.00 84.31 197 PHE A O 1
ATOM 1534 N N . ARG A 1 198 ? 10.610 5.850 -23.872 1.00 79.81 198 ARG A N 1
ATOM 1535 C CA . ARG A 1 198 ? 11.801 5.803 -24.719 1.00 79.81 198 ARG A CA 1
ATOM 1536 C C . ARG A 1 198 ? 12.369 7.213 -24.750 1.00 79.81 198 ARG A C 1
ATOM 1538 O O . ARG A 1 198 ? 11.726 8.112 -25.275 1.00 79.81 198 ARG A O 1
ATOM 1545 N N . ILE A 1 199 ? 13.501 7.393 -24.086 1.00 70.62 199 ILE A N 1
ATOM 1546 C CA . ILE A 1 199 ? 14.266 8.634 -24.102 1.00 70.62 199 ILE A CA 1
ATOM 1547 C C . ILE A 1 199 ? 15.614 8.238 -24.692 1.00 70.62 199 ILE A C 1
ATOM 1549 O O . ILE A 1 199 ? 16.415 7.587 -24.013 1.00 70.62 199 ILE A O 1
ATOM 1553 N N . ASP A 1 200 ? 15.754 8.491 -25.987 1.00 59.84 200 ASP A N 1
ATOM 1554 C CA . ASP A 1 200 ? 16.977 8.396 -26.778 1.00 59.84 200 ASP A CA 1
ATOM 1555 C C . ASP A 1 200 ? 17.795 9.692 -26.693 1.00 59.84 200 ASP A C 1
ATOM 1557 O O . ASP A 1 200 ? 17.202 10.794 -26.749 1.00 59.84 200 ASP A O 1
#